Protein AF-A0A2S6IVU9-F1 (afdb_monomer)

Organism: NCBI:txid512762

Mean predicted aligned error: 12.3 Å

Sequence (204 aa):
MAVLQGSVDRAPGVVAALLSAAGGALLTARAVRTVVDASPAGPGAVAVVVLAALLAVAAAATALRTPRRAAALALGAAVLAVVSDALPTAPPRLLALLPLALAAALLAARVPALTRPARRPWALALGWLALAVHAALGVPYLLAGLVAPWYGVALLWGVWGALLVLAVRLLRDRPLWTLAVPPATVAGGALVLLAGEHLFGWMA

pLDDT: mean 72.1, std 13.02, range [46.47, 97.62]

Secondary structure (DSSP, 8-state):
-HHHHHHHTTHHHHHHHHHHHHHHHHHHHHHHHHHHT-S---HHHHHHHHHHHHHHHHHHHHTTT-HHHHHHHHHHHHHHHHHHHSSTTS---GGGHHHHHHHHHHHHHTS--TTS----HHHHHHHHHHHHHHHHTHHHHHHGGGTS-HHHHHHHHHHHHHHHHHHHHHHHH-TTGGGGHHHHHHHHHHHHHHHHHHHH----

Foldseek 3Di:
DVVVVVVVVCVLLLVLLVLLLVLLVVLVVVLVCCVVVDDPPDPVLSVLSVQLSVLSNVLSVCSRPPLVSSLVSLVSSLVSLVVSQPPPPDPNDCVSNLSSVVSNLSSVLVPDLPPDPDDPVVLLVQLVVLLNLLSVLVVVLSVVPVQDPPVLSVVLVVQSVVLNVVSSVCSSPPSNCSNVSNVVNVVVNVVSVVCCCPVPNGDD

Radius of gyration: 18.69 Å; Cα contacts (8 Å, |Δi|>4): 246; chains: 1; bounding box: 43×43×54 Å

Structure (mmCIF, N/CA/C/O backbone):
data_AF-A0A2S6IVU9-F1
#
_entry.id   AF-A0A2S6IVU9-F1
#
loop_
_atom_site.group_PDB
_atom_site.id
_atom_site.type_symbol
_atom_site.label_atom_id
_atom_site.label_alt_id
_atom_site.label_comp_id
_atom_site.label_asym_id
_atom_site.label_entity_id
_atom_site.label_seq_id
_atom_site.pdbx_PDB_ins_code
_atom_site.Cartn_x
_atom_site.Cartn_y
_atom_site.Cartn_z
_atom_site.occupancy
_atom_site.B_iso_or_equiv
_atom_site.auth_seq_id
_atom_site.auth_comp_id
_atom_site.auth_asym_id
_atom_site.auth_atom_id
_atom_site.pdbx_PDB_model_num
ATOM 1 N N . MET A 1 1 ? -12.105 9.887 35.650 1.00 56.84 1 MET A N 1
ATOM 2 C CA . MET A 1 1 ? -11.980 8.913 34.534 1.00 56.84 1 MET A CA 1
ATOM 3 C C . MET A 1 1 ? -12.097 9.535 33.139 1.00 56.84 1 MET A C 1
ATOM 5 O O . MET A 1 1 ? -11.319 9.137 32.285 1.00 56.84 1 MET A O 1
ATOM 9 N N . ALA A 1 2 ? -12.967 10.523 32.891 1.00 58.66 2 ALA A N 1
ATOM 10 C CA . ALA A 1 2 ? -13.144 11.121 31.553 1.00 58.66 2 ALA A CA 1
ATOM 11 C C . ALA A 1 2 ? -11.881 11.789 30.948 1.00 58.66 2 ALA A C 1
ATOM 13 O O . ALA A 1 2 ? -11.710 11.801 29.733 1.00 58.66 2 ALA A O 1
ATOM 14 N N . VAL A 1 3 ? -10.955 12.291 31.776 1.00 58.41 3 VAL A N 1
ATOM 15 C CA . VAL A 1 3 ? -9.726 12.972 31.308 1.00 58.41 3 VAL A CA 1
ATOM 16 C C . VAL A 1 3 ? -8.722 12.011 30.649 1.00 58.41 3 VAL A C 1
ATOM 18 O O . VAL A 1 3 ? -7.998 12.412 29.743 1.00 58.41 3 VAL A O 1
ATOM 21 N N . LEU A 1 4 ? -8.708 10.729 31.035 1.00 55.66 4 LEU A N 1
ATOM 22 C CA . LEU A 1 4 ? -7.770 9.740 30.480 1.00 55.66 4 LEU A CA 1
ATOM 23 C C . LEU A 1 4 ? -8.250 9.121 29.157 1.00 55.66 4 LEU A C 1
ATOM 25 O O . LEU A 1 4 ? -7.430 8.644 28.380 1.00 55.66 4 LEU A O 1
ATOM 29 N N . GLN A 1 5 ? -9.550 9.165 28.853 1.00 56.41 5 GLN A N 1
ATOM 30 C CA . GLN A 1 5 ? -10.071 8.663 27.573 1.00 56.41 5 GLN A CA 1
ATOM 31 C C . GLN A 1 5 ? -9.698 9.583 26.398 1.00 56.41 5 GLN A C 1
ATOM 33 O O . GLN A 1 5 ? -9.424 9.107 25.300 1.00 56.41 5 GLN A O 1
ATOM 38 N N . GLY A 1 6 ? -9.581 10.893 26.638 1.00 54.88 6 GLY A N 1
ATOM 39 C CA . GLY A 1 6 ? -9.274 11.868 25.589 1.00 54.88 6 GLY A CA 1
ATOM 40 C C . GLY A 1 6 ? -7.842 11.824 25.036 1.00 54.88 6 GLY A C 1
ATOM 41 O O . GLY A 1 6 ? -7.604 12.378 23.960 1.00 54.88 6 GLY A O 1
ATOM 42 N N . SER A 1 7 ? -6.882 11.205 25.735 1.00 58.59 7 SER A N 1
ATOM 43 C CA . SER A 1 7 ? -5.489 11.092 25.267 1.00 58.59 7 SER A CA 1
ATOM 44 C C . SER A 1 7 ? -5.278 9.889 24.341 1.00 58.59 7 SER A C 1
ATOM 46 O O . SER A 1 7 ? -4.563 10.001 23.343 1.00 58.59 7 SER A O 1
ATOM 48 N N . VAL A 1 8 ? -5.955 8.769 24.611 1.00 60.00 8 VAL A N 1
ATOM 49 C CA . VAL A 1 8 ? -5.833 7.518 23.842 1.00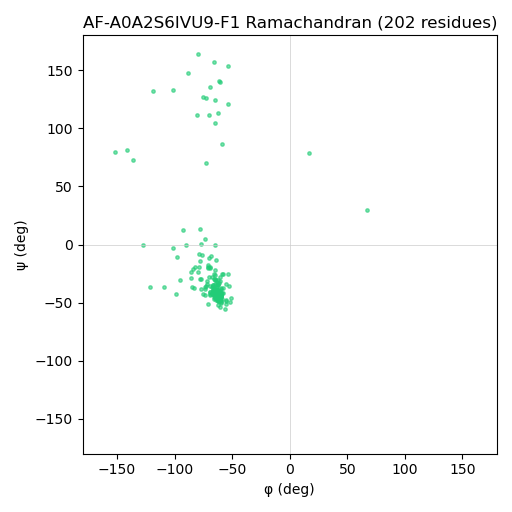 60.00 8 VAL A CA 1
ATOM 50 C C . VAL A 1 8 ? -6.386 7.675 22.419 1.00 60.00 8 VAL A C 1
ATOM 52 O O . VAL A 1 8 ? -5.771 7.207 21.460 1.00 60.00 8 VAL A O 1
ATOM 55 N N . ASP A 1 9 ? -7.465 8.441 22.241 1.00 63.84 9 ASP A N 1
ATOM 56 C CA . ASP A 1 9 ? -8.083 8.668 20.923 1.00 63.84 9 ASP A CA 1
ATOM 57 C C . ASP A 1 9 ? -7.237 9.552 19.981 1.00 63.84 9 ASP A C 1
ATOM 59 O O . ASP A 1 9 ? -7.387 9.527 18.748 1.00 63.84 9 ASP A O 1
ATOM 63 N N . ARG A 1 10 ? -6.291 10.326 20.529 1.00 68.69 10 ARG A N 1
ATOM 64 C CA . ARG A 1 10 ? -5.436 11.230 19.741 1.00 68.69 10 ARG A CA 1
ATOM 65 C C . ARG A 1 10 ? -4.203 10.543 19.166 1.00 68.69 10 ARG A C 1
ATOM 67 O O . ARG A 1 10 ? -3.762 10.940 18.085 1.00 68.69 10 ARG A O 1
ATOM 74 N N . ALA A 1 11 ? -3.690 9.501 19.822 1.00 69.38 11 ALA A N 1
ATOM 75 C CA . ALA A 1 11 ? -2.434 8.845 19.452 1.00 69.38 11 ALA A CA 1
ATOM 76 C C . ALA A 1 11 ? -2.350 8.439 17.961 1.00 69.38 11 ALA A C 1
ATOM 78 O O . ALA A 1 11 ? -1.373 8.811 17.311 1.00 69.38 11 ALA A O 1
ATOM 79 N N . PRO A 1 12 ? -3.369 7.813 17.334 1.00 61.69 12 PRO A N 1
ATOM 80 C CA . PRO A 1 12 ? -3.250 7.426 15.925 1.00 61.69 12 PRO A CA 1
ATOM 81 C C . PRO A 1 12 ? -3.228 8.617 14.945 1.00 61.69 12 PRO A C 1
ATOM 83 O O . PRO A 1 12 ? -2.784 8.477 13.812 1.00 61.69 12 PRO A O 1
ATOM 86 N N . GLY A 1 13 ? -3.717 9.791 15.353 1.00 63.16 13 GLY A N 1
ATOM 87 C CA . GLY A 1 13 ? -3.785 10.996 14.524 1.00 63.16 13 GLY A CA 1
ATOM 88 C C . GLY A 1 13 ? -2.462 11.728 14.549 1.00 63.16 13 GLY A C 1
ATOM 89 O O . GLY A 1 13 ? -2.003 12.202 13.517 1.00 63.16 13 GLY A O 1
ATOM 90 N N . VAL A 1 14 ? -1.823 11.725 15.718 1.00 69.75 14 VAL A N 1
ATOM 91 C CA . VAL A 1 14 ? -0.444 12.174 15.890 1.00 69.75 14 VAL A CA 1
ATOM 92 C C . VAL A 1 14 ? 0.499 11.278 15.087 1.00 69.75 14 VAL A C 1
ATOM 94 O O . VAL A 1 14 ? 1.291 11.796 14.313 1.00 69.75 14 VAL A O 1
ATOM 97 N N . VAL A 1 15 ? 0.362 9.949 15.172 1.00 65.44 15 VAL A N 1
ATOM 98 C CA . VAL A 1 15 ? 1.185 9.010 14.383 1.00 65.44 15 VAL A CA 1
ATOM 99 C C . VAL A 1 15 ? 0.994 9.226 12.877 1.00 65.44 15 VAL A C 1
ATOM 101 O O . VAL A 1 15 ? 1.975 9.333 12.148 1.00 65.44 15 VAL A O 1
ATOM 104 N N . ALA A 1 16 ? -0.246 9.368 12.398 1.00 61.25 16 ALA A N 1
ATOM 105 C CA . ALA A 1 16 ? -0.508 9.658 10.988 1.00 61.25 16 ALA A CA 1
ATOM 106 C C . ALA A 1 16 ? 0.053 11.019 10.533 1.00 61.25 16 ALA A C 1
ATOM 108 O O . ALA A 1 16 ? 0.575 11.127 9.421 1.00 61.25 16 ALA A O 1
ATOM 109 N N . ALA A 1 17 ? -0.027 12.048 11.382 1.00 65.12 17 ALA A N 1
ATOM 110 C CA . ALA A 1 17 ? 0.560 13.356 11.108 1.00 65.12 17 ALA A CA 1
ATOM 111 C C . ALA A 1 17 ? 2.092 13.280 11.033 1.00 65.12 17 ALA A C 1
ATOM 113 O O . ALA A 1 17 ? 2.678 13.814 10.096 1.00 65.12 17 ALA A O 1
ATOM 114 N N . LEU A 1 18 ? 2.727 12.562 11.966 1.00 66.62 18 LEU A N 1
ATOM 115 C CA . LEU A 1 18 ? 4.175 12.346 11.993 1.00 66.62 18 LEU A CA 1
ATOM 116 C C . LEU A 1 18 ? 4.660 11.570 10.765 1.00 66.62 18 LEU A C 1
ATOM 118 O O . LEU A 1 18 ? 5.646 11.961 10.152 1.00 66.62 18 LEU A O 1
ATOM 122 N N . LEU A 1 19 ? 3.947 10.519 10.356 1.00 63.69 19 LEU A N 1
ATOM 123 C CA . LEU A 1 19 ? 4.279 9.750 9.152 1.00 63.69 19 LEU A CA 1
ATOM 124 C C . LEU A 1 19 ? 4.094 10.565 7.868 1.00 63.69 19 LEU A C 1
ATOM 126 O O . LEU A 1 19 ? 4.928 10.483 6.970 1.00 63.69 19 LEU A O 1
ATOM 130 N N . SER A 1 20 ? 3.046 11.392 7.799 1.00 66.19 20 SER A N 1
ATOM 131 C CA . SER A 1 20 ? 2.841 12.319 6.676 1.00 66.19 20 SER A CA 1
ATOM 132 C C . SER A 1 20 ? 3.952 13.370 6.617 1.00 66.19 20 SER A C 1
ATOM 134 O O . SER A 1 20 ? 4.475 13.653 5.542 1.00 66.19 20 SER A O 1
ATOM 136 N N . ALA A 1 21 ? 4.355 13.911 7.772 1.00 65.25 21 ALA A N 1
ATOM 137 C CA . ALA A 1 21 ? 5.444 14.876 7.875 1.00 65.25 21 ALA A CA 1
ATOM 138 C C . ALA A 1 21 ? 6.791 14.252 7.484 1.00 65.25 21 ALA A C 1
ATOM 140 O O . ALA A 1 21 ? 7.538 14.855 6.718 1.00 65.25 21 ALA A O 1
ATOM 141 N N . ALA A 1 22 ? 7.075 13.030 7.940 1.00 64.50 22 ALA A N 1
ATOM 142 C CA . ALA A 1 22 ? 8.275 12.288 7.567 1.00 64.50 22 ALA A CA 1
ATOM 143 C C . ALA A 1 22 ? 8.307 11.974 6.061 1.00 64.50 22 ALA A C 1
ATOM 145 O O . ALA A 1 22 ? 9.321 12.205 5.405 1.00 64.50 22 ALA A O 1
ATOM 146 N N . GLY A 1 23 ? 7.184 11.519 5.490 1.00 61.59 23 GLY A N 1
ATOM 147 C CA . GLY A 1 23 ? 7.047 11.305 4.048 1.00 61.59 23 GLY A CA 1
ATOM 148 C C . GLY A 1 23 ? 7.254 12.591 3.244 1.00 61.59 23 GLY A C 1
ATOM 149 O O . GLY A 1 23 ? 7.987 12.590 2.258 1.00 61.59 23 GLY A O 1
ATOM 150 N N . GLY A 1 24 ? 6.688 13.711 3.705 1.00 63.34 24 GLY A N 1
ATOM 151 C CA . GLY A 1 24 ? 6.897 15.022 3.092 1.00 63.34 24 GLY A CA 1
ATOM 152 C C . GLY A 1 24 ? 8.341 15.501 3.177 1.00 63.34 24 GLY A C 1
ATOM 153 O O . GLY A 1 24 ? 8.885 15.952 2.176 1.00 63.34 24 GLY A O 1
ATOM 154 N N . ALA A 1 25 ? 8.999 15.337 4.326 1.00 64.88 25 ALA A N 1
ATOM 155 C CA . ALA A 1 25 ? 10.403 15.699 4.501 1.00 64.88 25 ALA A CA 1
ATOM 156 C C . ALA A 1 25 ? 11.323 14.908 3.556 1.00 64.88 25 ALA A C 1
ATOM 158 O O . ALA A 1 25 ? 12.209 15.491 2.933 1.00 64.88 25 ALA A O 1
ATOM 159 N N . LEU A 1 26 ? 11.079 13.603 3.391 1.00 66.19 26 LEU A N 1
ATOM 160 C CA . LEU A 1 26 ? 11.822 12.760 2.451 1.00 66.19 26 LEU A CA 1
ATOM 161 C C . LEU A 1 26 ? 11.600 13.183 0.992 1.00 66.19 26 LEU A C 1
ATOM 163 O O . LEU A 1 26 ? 12.558 13.224 0.219 1.00 66.19 26 LEU A O 1
ATOM 167 N N . LEU A 1 27 ? 10.369 13.546 0.615 1.00 64.38 27 LEU A N 1
ATOM 168 C CA . LEU A 1 27 ? 10.074 14.076 -0.721 1.00 64.38 27 LEU A CA 1
ATOM 169 C C . LEU A 1 27 ? 10.724 15.439 -0.971 1.00 64.38 27 LEU A C 1
ATOM 171 O O . LEU A 1 27 ? 11.251 15.667 -2.056 1.00 64.38 27 LEU A O 1
ATOM 175 N N . THR A 1 28 ? 10.751 16.324 0.024 1.00 67.31 28 THR A N 1
ATOM 176 C CA . THR A 1 28 ? 11.436 17.620 -0.079 1.00 67.31 28 THR A CA 1
ATOM 177 C C . THR A 1 28 ? 12.945 17.437 -0.216 1.00 67.31 28 THR A C 1
ATOM 179 O O . THR A 1 28 ? 13.557 18.032 -1.099 1.00 67.31 28 THR A O 1
ATOM 182 N N . ALA A 1 29 ? 13.553 16.567 0.598 1.00 67.75 29 ALA A N 1
ATOM 183 C CA . ALA A 1 29 ? 14.973 16.239 0.484 1.00 67.75 29 ALA A CA 1
ATOM 184 C C . ALA A 1 29 ? 15.307 15.639 -0.893 1.00 67.75 29 ALA A C 1
ATOM 186 O O . ALA A 1 29 ? 16.327 15.983 -1.491 1.00 67.75 29 ALA A O 1
ATOM 187 N N . ARG A 1 30 ? 14.415 14.797 -1.437 1.00 66.50 30 ARG A N 1
ATOM 188 C CA . ARG A 1 30 ? 14.509 14.298 -2.814 1.00 66.50 30 ARG A CA 1
ATOM 189 C C . ARG A 1 30 ? 14.442 15.435 -3.831 1.00 66.50 30 ARG A C 1
ATOM 191 O O . ARG A 1 30 ? 15.299 15.460 -4.703 1.00 66.50 30 ARG A O 1
ATOM 198 N N . ALA A 1 31 ? 13.479 16.352 -3.715 1.00 63.31 31 ALA A N 1
ATOM 199 C CA . ALA A 1 31 ? 13.331 17.494 -4.621 1.00 63.31 31 ALA A CA 1
ATOM 200 C C . ALA A 1 31 ? 14.619 18.324 -4.683 1.00 63.31 31 ALA A C 1
ATOM 202 O O . ALA A 1 31 ? 15.134 18.601 -5.764 1.00 63.31 31 ALA A O 1
ATOM 203 N N . VAL A 1 32 ? 15.179 18.648 -3.513 1.00 68.25 32 VAL A N 1
ATOM 204 C CA . VAL A 1 32 ? 16.443 19.385 -3.395 1.00 68.25 32 VAL A CA 1
ATOM 205 C C . VAL A 1 32 ? 17.569 18.611 -4.064 1.00 68.25 32 VAL A C 1
ATOM 207 O O . VAL A 1 32 ? 18.277 19.165 -4.895 1.00 68.25 32 VAL A O 1
ATOM 210 N N . ARG A 1 33 ? 17.701 17.313 -3.776 1.00 70.56 33 ARG A N 1
ATOM 211 C CA . ARG A 1 33 ? 18.745 16.487 -4.381 1.00 70.56 33 ARG A CA 1
ATOM 212 C C . ARG A 1 33 ? 18.600 16.368 -5.899 1.00 70.56 33 ARG A C 1
ATOM 214 O O . ARG A 1 33 ? 19.601 16.462 -6.587 1.00 70.56 33 ARG A O 1
ATOM 221 N N . THR A 1 34 ? 17.388 16.230 -6.440 1.00 65.31 34 THR A N 1
ATOM 22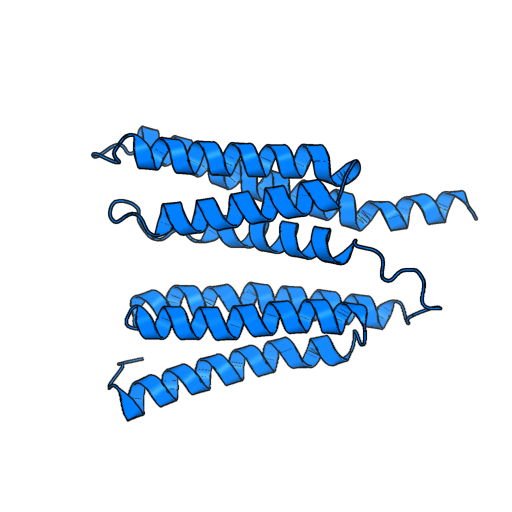2 C CA . THR A 1 34 ? 17.165 16.220 -7.898 1.00 65.31 34 THR A CA 1
ATOM 223 C C . THR A 1 34 ? 17.502 17.553 -8.567 1.00 65.31 34 THR A C 1
ATOM 225 O O . THR A 1 34 ? 17.904 17.556 -9.723 1.00 65.31 34 THR A O 1
ATOM 228 N N . VAL A 1 35 ? 17.351 18.673 -7.852 1.00 66.88 35 VAL A N 1
ATOM 229 C CA . VAL A 1 35 ? 17.736 20.008 -8.338 1.00 66.88 35 VAL A CA 1
ATOM 230 C C . VAL A 1 35 ? 19.252 20.214 -8.253 1.00 66.88 35 VAL A C 1
ATOM 232 O O . VAL A 1 35 ? 19.832 20.821 -9.145 1.00 66.88 35 VAL A O 1
ATOM 235 N N . VAL A 1 36 ? 19.896 19.706 -7.199 1.00 71.94 36 VAL A N 1
ATOM 236 C CA . VAL A 1 36 ? 21.348 19.824 -6.979 1.00 71.94 36 VAL A CA 1
ATOM 237 C C . VAL A 1 36 ? 22.140 18.881 -7.889 1.00 71.94 36 VAL A C 1
ATOM 239 O O . VAL A 1 36 ? 23.126 19.301 -8.483 1.00 71.94 36 VAL A O 1
ATOM 242 N N . ASP A 1 37 ? 21.687 17.635 -8.047 1.00 70.69 37 ASP A N 1
ATOM 243 C CA . ASP A 1 37 ? 22.325 16.602 -8.879 1.00 70.69 37 ASP A CA 1
ATOM 244 C C . ASP A 1 37 ? 22.037 16.807 -10.388 1.00 70.69 37 ASP A C 1
ATOM 246 O O . ASP A 1 37 ? 22.249 15.891 -11.182 1.00 70.69 37 ASP A O 1
ATOM 250 N N . ALA A 1 38 ? 21.516 17.972 -10.797 1.00 52.06 38 ALA A N 1
ATOM 251 C CA . ALA A 1 38 ? 20.986 18.244 -12.132 1.00 52.06 38 ALA A CA 1
ATOM 252 C C . ALA A 1 38 ? 22.007 18.035 -13.277 1.00 52.06 38 ALA A C 1
ATOM 254 O O . ALA A 1 38 ? 22.630 18.966 -13.777 1.00 52.06 38 ALA A O 1
ATOM 255 N N . SER A 1 39 ? 22.098 16.794 -13.759 1.00 49.00 39 SER A N 1
ATOM 256 C CA . SER A 1 39 ? 21.974 16.459 -15.186 1.00 49.00 39 SER A CA 1
ATOM 257 C C . SER A 1 39 ? 20.475 16.439 -15.560 1.00 49.00 39 SER A C 1
ATOM 259 O O . SER A 1 39 ? 19.653 16.448 -14.644 1.00 49.00 39 SER A O 1
ATOM 261 N N . PRO A 1 40 ? 20.067 16.470 -16.846 1.00 55.47 40 PRO A N 1
ATOM 262 C CA . PRO A 1 40 ? 18.853 17.135 -17.334 1.00 55.47 40 PRO A CA 1
ATOM 263 C C . PRO A 1 40 ? 17.555 16.407 -16.949 1.00 55.47 40 PRO A C 1
ATOM 265 O O . PRO A 1 40 ? 16.841 15.861 -17.788 1.00 55.47 40 PRO A O 1
ATOM 268 N N . ALA A 1 41 ? 17.199 16.418 -15.669 1.00 57.66 41 ALA A N 1
ATOM 269 C CA . ALA A 1 41 ? 15.839 16.180 -15.237 1.00 57.66 41 ALA A CA 1
ATOM 270 C C . ALA A 1 41 ? 15.013 17.348 -15.785 1.00 57.66 41 ALA A C 1
ATOM 272 O O . ALA A 1 41 ? 15.129 18.482 -15.321 1.00 57.66 41 ALA A O 1
ATOM 273 N N . GLY A 1 42 ? 14.237 17.092 -16.840 1.00 65.88 42 GLY A N 1
ATOM 274 C CA . GLY A 1 42 ? 13.403 18.115 -17.460 1.00 65.88 42 GLY A CA 1
ATOM 275 C C . GLY A 1 42 ? 12.494 18.798 -16.425 1.00 65.88 42 GLY A C 1
ATOM 276 O O . GLY A 1 42 ? 12.130 18.178 -15.420 1.00 65.88 42 GLY A O 1
ATOM 277 N N . PRO A 1 43 ? 12.076 20.054 -16.662 1.00 73.94 43 PRO A N 1
ATOM 278 C CA . PRO A 1 43 ? 11.314 20.860 -15.700 1.00 73.94 43 PRO A CA 1
ATOM 279 C C . PRO A 1 43 ? 10.045 20.165 -15.168 1.00 73.94 43 PRO A C 1
ATOM 281 O O . PRO A 1 43 ? 9.620 20.423 -14.041 1.00 73.94 43 PRO A O 1
ATOM 284 N N . GLY A 1 44 ? 9.475 19.223 -15.930 1.00 69.31 44 GLY A N 1
ATOM 285 C CA . GLY A 1 44 ? 8.352 18.392 -15.493 1.00 69.31 44 GLY A CA 1
ATOM 286 C C . GLY A 1 44 ? 8.661 17.478 -14.300 1.00 69.31 44 GLY A C 1
ATOM 287 O O . GLY A 1 44 ? 7.829 17.356 -13.405 1.00 69.31 44 GLY A O 1
ATOM 288 N N . ALA A 1 45 ? 9.854 16.879 -14.227 1.00 64.12 45 ALA A N 1
ATOM 289 C CA . ALA A 1 45 ? 10.225 15.985 -13.125 1.00 64.12 45 ALA A CA 1
ATOM 290 C C . ALA A 1 45 ? 10.323 16.747 -11.794 1.00 64.12 45 ALA A C 1
ATOM 292 O O . ALA A 1 45 ? 9.803 16.295 -10.774 1.00 64.12 45 ALA A O 1
ATOM 293 N N . VAL A 1 46 ? 10.918 17.944 -11.820 1.00 68.50 46 VAL A N 1
ATOM 294 C CA . VAL A 1 46 ? 11.026 18.820 -10.644 1.00 68.50 46 VAL A CA 1
ATOM 295 C C . VAL A 1 46 ? 9.637 19.240 -10.155 1.00 68.50 46 VAL A C 1
ATOM 297 O O . VAL A 1 46 ? 9.353 19.137 -8.962 1.00 68.50 46 VAL A O 1
ATOM 300 N N . ALA A 1 47 ? 8.739 19.634 -11.066 1.00 73.69 47 ALA A N 1
ATOM 301 C CA . ALA A 1 47 ? 7.375 20.029 -10.717 1.00 73.69 47 ALA A CA 1
ATOM 302 C C . ALA A 1 47 ? 6.583 18.896 -10.036 1.00 73.69 47 ALA A C 1
ATOM 304 O O . ALA A 1 47 ? 5.907 19.133 -9.034 1.00 73.69 47 ALA A O 1
ATOM 305 N N . VAL A 1 48 ? 6.706 17.659 -10.531 1.00 67.25 48 VAL A N 1
ATOM 306 C CA . VAL A 1 48 ? 6.038 16.479 -9.956 1.00 67.25 48 VAL A CA 1
ATOM 307 C C . VAL A 1 48 ? 6.532 16.193 -8.532 1.00 67.25 48 VAL A C 1
ATOM 309 O O . VAL A 1 48 ? 5.714 15.962 -7.640 1.00 67.25 48 VAL A O 1
ATOM 312 N N . VAL A 1 49 ? 7.847 16.253 -8.284 1.00 65.94 49 VAL A N 1
ATOM 313 C CA . VAL A 1 49 ? 8.416 15.988 -6.947 1.00 65.94 49 VAL A CA 1
ATOM 314 C C . VAL A 1 49 ? 8.040 17.094 -5.953 1.00 65.94 49 VAL A C 1
ATOM 316 O O . VAL A 1 49 ? 7.661 16.797 -4.818 1.00 65.94 49 VAL A O 1
ATOM 319 N N . VAL A 1 50 ? 8.073 18.362 -6.377 1.00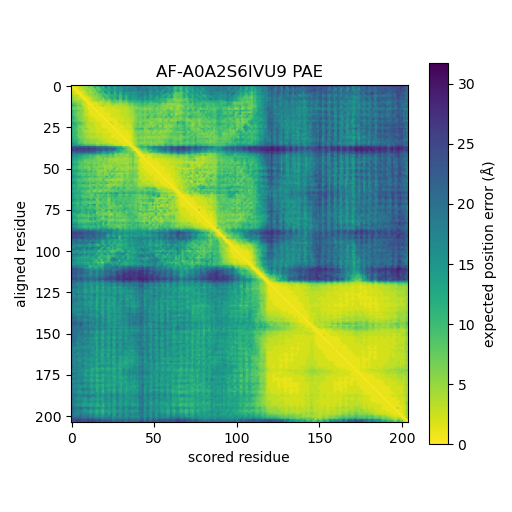 71.62 50 VAL A N 1
ATOM 320 C CA . VAL A 1 50 ? 7.635 19.497 -5.546 1.00 71.62 50 VAL A CA 1
ATOM 321 C C . VAL A 1 50 ? 6.151 19.373 -5.195 1.00 71.62 50 VAL A C 1
ATOM 323 O O . VAL A 1 50 ? 5.780 19.535 -4.033 1.00 71.62 50 VAL A O 1
ATOM 326 N N . LEU A 1 51 ? 5.299 19.019 -6.161 1.00 72.19 51 LEU A N 1
ATOM 327 C CA . LEU A 1 51 ? 3.871 18.823 -5.919 1.00 72.19 51 LEU A CA 1
ATOM 328 C C . LEU A 1 51 ? 3.609 17.670 -4.936 1.00 72.19 51 LEU A C 1
ATOM 330 O O . LEU A 1 51 ? 2.786 17.813 -4.029 1.00 72.19 51 LEU A O 1
ATOM 334 N N . ALA A 1 52 ? 4.337 16.557 -5.067 1.00 66.31 52 ALA A N 1
ATOM 335 C CA . ALA A 1 52 ? 4.258 15.436 -4.133 1.00 66.31 52 ALA A CA 1
ATOM 336 C C . ALA A 1 52 ? 4.621 15.869 -2.699 1.00 66.31 52 ALA A C 1
ATOM 338 O O . ALA A 1 52 ? 3.911 15.535 -1.747 1.00 66.31 52 ALA A O 1
ATOM 339 N N . ALA A 1 53 ? 5.694 16.654 -2.544 1.00 66.25 53 ALA A N 1
ATOM 340 C CA . ALA A 1 53 ? 6.129 17.178 -1.252 1.00 66.25 53 ALA A CA 1
ATOM 341 C C . ALA A 1 53 ? 5.077 18.111 -0.627 1.00 66.25 53 ALA A C 1
ATOM 343 O O . ALA A 1 53 ? 4.729 17.959 0.546 1.00 66.25 53 ALA A O 1
ATOM 344 N N . LEU A 1 54 ? 4.505 19.028 -1.417 1.00 72.88 54 LEU A N 1
ATOM 345 C CA . LEU A 1 54 ? 3.452 19.941 -0.960 1.00 72.88 54 LEU A CA 1
ATOM 346 C C . LEU A 1 54 ? 2.198 19.189 -0.493 1.00 72.88 54 LEU A C 1
ATOM 348 O O . LEU A 1 54 ? 1.638 19.518 0.555 1.00 72.88 54 LEU A O 1
ATOM 352 N N . LEU A 1 55 ? 1.779 18.148 -1.219 1.00 66.75 55 LEU A N 1
ATOM 353 C CA . LEU A 1 55 ? 0.643 17.310 -0.826 1.00 66.75 55 LEU A CA 1
ATOM 354 C C . LEU A 1 55 ? 0.908 16.542 0.475 1.00 66.75 55 LEU A C 1
ATOM 356 O O . LEU A 1 55 ? 0.014 16.445 1.316 1.00 66.75 55 LEU A O 1
ATOM 360 N N . ALA A 1 56 ? 2.130 16.050 0.684 1.00 63.75 56 ALA A N 1
ATOM 361 C CA . ALA A 1 56 ? 2.517 15.378 1.922 1.00 63.75 56 ALA A CA 1
ATOM 362 C C . ALA A 1 56 ? 2.510 16.334 3.133 1.00 63.75 56 ALA A C 1
ATOM 364 O O . ALA A 1 56 ? 1.995 15.991 4.201 1.00 63.75 56 ALA A O 1
ATOM 365 N N . VAL A 1 57 ? 3.001 17.567 2.956 1.00 69.00 57 VAL A N 1
ATOM 366 C CA . VAL A 1 57 ? 2.943 18.624 3.982 1.00 69.00 57 VAL A CA 1
ATOM 367 C C . VAL A 1 57 ? 1.492 19.005 4.294 1.00 69.00 57 VAL A C 1
ATOM 369 O O . VAL A 1 57 ? 1.104 19.088 5.462 1.00 69.00 57 VAL A O 1
ATOM 372 N N . ALA A 1 58 ? 0.655 19.169 3.267 1.00 70.06 58 ALA A N 1
ATOM 373 C CA . ALA A 1 58 ? -0.768 19.452 3.436 1.00 70.06 58 ALA A CA 1
ATOM 374 C C . ALA A 1 58 ? -1.509 18.303 4.148 1.00 70.06 58 ALA A C 1
ATOM 376 O O . ALA A 1 58 ? -2.383 18.552 4.988 1.00 70.06 58 ALA A O 1
ATOM 377 N N . ALA A 1 59 ? -1.144 17.046 3.875 1.00 63.97 59 ALA A N 1
ATOM 378 C CA . ALA A 1 59 ? -1.672 15.883 4.584 1.00 63.97 59 ALA A CA 1
ATOM 379 C C . ALA A 1 59 ? -1.322 15.931 6.080 1.00 63.97 59 ALA A C 1
ATOM 381 O O . ALA A 1 59 ? -2.207 15.768 6.921 1.00 63.97 59 ALA A O 1
ATOM 382 N N . ALA A 1 60 ? -0.068 16.246 6.421 1.00 65.12 60 ALA A N 1
ATOM 383 C CA . ALA A 1 60 ? 0.372 16.387 7.808 1.00 65.12 60 ALA A CA 1
ATOM 384 C C . ALA A 1 60 ? -0.386 17.505 8.548 1.00 65.12 60 ALA A C 1
ATOM 386 O O . ALA A 1 60 ? -0.900 17.286 9.646 1.00 65.12 60 ALA A O 1
ATOM 387 N N . ALA A 1 61 ? -0.533 18.677 7.920 1.00 71.88 61 ALA A N 1
ATOM 388 C CA . ALA A 1 61 ? -1.222 19.829 8.505 1.00 71.88 61 ALA A CA 1
ATOM 389 C C . ALA A 1 61 ? -2.722 19.576 8.751 1.00 71.88 61 ALA A C 1
ATOM 391 O O . ALA A 1 61 ? -3.319 20.129 9.679 1.00 71.88 61 ALA A O 1
ATOM 392 N N . THR A 1 62 ? -3.348 18.730 7.929 1.00 73.12 62 THR A N 1
ATOM 393 C CA . THR A 1 62 ? -4.791 18.454 7.995 1.00 73.12 62 THR A CA 1
ATOM 394 C C . THR A 1 62 ? -5.147 17.173 8.753 1.00 73.12 62 THR A C 1
ATOM 396 O O . THR A 1 62 ? -6.319 16.993 9.099 1.00 73.12 62 THR A O 1
ATOM 399 N N . ALA A 1 63 ? -4.169 16.318 9.080 1.00 69.00 63 ALA A N 1
ATOM 400 C CA . ALA A 1 63 ? -4.359 15.014 9.730 1.00 69.00 63 ALA A CA 1
ATOM 401 C C . ALA A 1 63 ? -5.133 15.077 11.056 1.00 69.00 63 ALA A C 1
ATOM 403 O O . ALA A 1 63 ? -5.921 14.177 11.357 1.00 69.00 63 ALA A O 1
ATOM 404 N N . LEU A 1 64 ? -4.958 16.157 11.823 1.00 68.19 64 LEU A N 1
ATOM 405 C CA . LEU A 1 64 ? -5.622 16.347 13.115 1.00 68.19 64 LEU A CA 1
ATOM 406 C C . LEU A 1 64 ? -7.020 16.976 13.003 1.00 68.19 64 LEU A C 1
ATOM 408 O O . LEU A 1 64 ? -7.835 16.794 13.902 1.00 68.19 64 LEU A O 1
ATOM 412 N N . ARG A 1 65 ? -7.309 17.708 11.917 1.00 77.56 65 ARG A N 1
ATOM 413 C CA . ARG A 1 65 ? -8.570 18.457 11.741 1.00 77.56 65 ARG A CA 1
ATOM 414 C C . ARG A 1 65 ? -9.581 17.709 10.880 1.00 77.56 65 ARG A C 1
ATOM 416 O O . ARG A 1 65 ? -10.765 17.676 11.189 1.00 77.56 65 ARG A O 1
ATOM 423 N N . THR A 1 66 ? -9.119 17.109 9.787 1.00 75.62 66 THR A N 1
ATOM 424 C CA . THR A 1 66 ? -9.970 16.461 8.783 1.00 75.62 66 THR A CA 1
ATOM 425 C C . THR A 1 66 ? -9.295 15.184 8.274 1.00 75.62 66 THR A C 1
ATOM 427 O O . THR A 1 66 ? -8.698 15.197 7.194 1.00 75.62 66 THR A O 1
ATOM 430 N N . PRO A 1 67 ? -9.391 14.057 9.006 1.00 65.00 67 PRO A N 1
ATOM 431 C CA . PRO A 1 67 ? -8.631 12.841 8.703 1.00 65.00 67 PRO A CA 1
ATOM 432 C C . PRO A 1 67 ? -8.935 12.273 7.309 1.00 65.00 67 PRO A C 1
ATOM 434 O O . PRO A 1 67 ? -8.042 11.748 6.655 1.00 65.00 67 PRO A O 1
ATOM 437 N N . ARG A 1 68 ? -10.166 12.448 6.801 1.00 67.44 68 ARG A N 1
ATOM 438 C CA . ARG A 1 68 ? -10.539 12.059 5.427 1.00 67.44 68 ARG A CA 1
ATOM 439 C C . ARG A 1 68 ? -9.774 12.839 4.354 1.00 67.44 68 ARG A C 1
ATOM 441 O O . ARG A 1 68 ? -9.307 12.242 3.393 1.00 67.44 68 ARG A O 1
ATOM 448 N N . ARG A 1 69 ? -9.646 14.163 4.514 1.00 69.69 69 ARG A N 1
ATOM 449 C CA . ARG A 1 69 ? -8.901 15.008 3.564 1.00 69.69 69 ARG A CA 1
ATOM 450 C C . ARG A 1 69 ? -7.408 14.711 3.643 1.00 69.69 69 ARG A C 1
ATOM 452 O O . ARG A 1 69 ? -6.777 14.558 2.609 1.00 69.69 69 ARG A O 1
ATOM 459 N N . ALA A 1 70 ? -6.881 14.528 4.851 1.00 65.12 70 ALA A N 1
ATOM 460 C CA . ALA A 1 70 ? -5.492 14.133 5.047 1.00 65.12 70 ALA A CA 1
ATOM 461 C C . ALA A 1 70 ? -5.173 12.778 4.392 1.00 65.12 70 ALA A C 1
ATOM 463 O O . ALA A 1 70 ? -4.127 12.643 3.768 1.00 65.12 70 ALA A O 1
ATOM 464 N N . ALA A 1 71 ? -6.087 11.799 4.471 1.00 63.06 71 ALA A N 1
ATOM 465 C CA . ALA A 1 71 ? -5.928 10.507 3.801 1.00 63.06 71 ALA A CA 1
ATOM 466 C C . ALA A 1 71 ? -5.810 10.670 2.281 1.00 63.06 71 ALA A C 1
ATOM 468 O O . ALA A 1 71 ? -4.911 10.102 1.669 1.00 63.06 71 ALA A O 1
ATOM 469 N N . ALA A 1 72 ? -6.706 11.462 1.682 1.00 66.50 72 ALA A N 1
ATOM 470 C CA . ALA A 1 72 ? -6.704 11.721 0.245 1.00 66.50 72 ALA A CA 1
ATOM 471 C C . ALA A 1 72 ? -5.430 12.456 -0.203 1.00 66.50 72 ALA A C 1
ATOM 473 O O . ALA A 1 72 ? -4.859 12.113 -1.233 1.00 66.50 72 ALA A O 1
ATOM 474 N N . LEU A 1 73 ? -4.953 13.419 0.593 1.00 68.44 73 LEU A N 1
ATOM 475 C CA . LEU A 1 73 ? -3.718 14.158 0.323 1.00 68.44 73 LEU A CA 1
ATOM 476 C C . LEU A 1 73 ? -2.474 13.263 0.433 1.00 68.44 73 LEU A C 1
ATOM 478 O O . LEU A 1 73 ? -1.617 13.310 -0.445 1.00 68.44 73 LEU A O 1
ATOM 482 N N . ALA A 1 74 ? -2.399 12.402 1.454 1.00 65.44 74 ALA A N 1
ATOM 483 C CA . ALA A 1 74 ? -1.312 11.433 1.604 1.00 65.44 74 ALA A CA 1
ATOM 484 C C . ALA A 1 74 ? -1.307 10.404 0.462 1.00 65.44 74 ALA A C 1
ATOM 486 O O . ALA A 1 74 ? -0.251 10.079 -0.075 1.00 65.44 74 ALA A O 1
ATOM 487 N N . LEU A 1 75 ? -2.488 9.934 0.043 1.00 64.88 75 LEU A N 1
ATOM 488 C CA . LEU A 1 75 ? -2.628 9.036 -1.102 1.00 64.88 75 LEU A CA 1
ATOM 489 C C . LEU A 1 75 ? -2.189 9.724 -2.404 1.00 64.88 75 LEU A C 1
ATOM 491 O O . LEU A 1 75 ? -1.437 9.142 -3.178 1.00 64.88 75 LEU A O 1
ATOM 495 N N . GLY A 1 76 ? -2.611 10.972 -2.624 1.00 65.06 76 GLY A N 1
ATOM 496 C CA . GLY A 1 76 ? -2.200 11.767 -3.782 1.00 65.06 76 GLY A CA 1
ATOM 497 C C . GLY A 1 76 ? -0.686 11.983 -3.834 1.00 65.06 76 GLY A C 1
ATOM 498 O O . GLY A 1 76 ? -0.077 11.784 -4.881 1.00 65.06 76 GLY A O 1
ATOM 499 N N . ALA A 1 77 ? -0.066 12.305 -2.695 1.00 65.69 77 ALA A N 1
ATOM 500 C CA . ALA A 1 77 ? 1.387 12.414 -2.574 1.00 65.69 77 ALA A CA 1
ATOM 501 C C . ALA A 1 77 ? 2.101 11.081 -2.856 1.00 65.69 77 ALA A C 1
ATOM 503 O O . ALA A 1 77 ? 3.123 11.076 -3.538 1.00 65.69 77 ALA A O 1
ATOM 504 N N . ALA A 1 78 ? 1.553 9.951 -2.389 1.00 64.06 78 ALA A N 1
ATOM 505 C CA . ALA A 1 78 ? 2.089 8.625 -2.694 1.00 64.06 78 ALA A CA 1
ATOM 506 C C . ALA A 1 78 ? 2.042 8.335 -4.202 1.00 64.06 78 ALA A C 1
ATOM 508 O O . ALA A 1 78 ? 3.049 7.953 -4.786 1.00 64.06 78 ALA A O 1
ATOM 509 N N . VAL A 1 79 ? 0.897 8.565 -4.854 1.00 67.31 79 VAL A N 1
ATOM 510 C CA . VAL A 1 79 ? 0.733 8.339 -6.300 1.00 67.31 79 VAL A CA 1
ATOM 511 C C . VAL A 1 79 ? 1.703 9.203 -7.104 1.00 67.31 79 VAL A C 1
ATOM 513 O O . VAL A 1 79 ? 2.392 8.690 -7.981 1.00 67.31 79 VAL A O 1
ATOM 516 N N . LEU A 1 80 ? 1.816 10.493 -6.778 1.00 64.56 80 LEU A N 1
ATOM 517 C CA . LEU A 1 80 ? 2.770 11.391 -7.434 1.00 64.56 80 LEU A CA 1
ATOM 518 C C . LEU A 1 80 ? 4.225 10.953 -7.220 1.00 64.56 80 LEU A C 1
ATOM 520 O O . LEU A 1 80 ? 5.029 11.068 -8.142 1.00 64.56 80 LEU A O 1
ATOM 524 N N . ALA A 1 81 ? 4.557 10.391 -6.054 1.00 66.75 81 ALA A N 1
ATOM 525 C CA . ALA A 1 81 ? 5.875 9.815 -5.810 1.00 66.75 81 ALA A CA 1
ATOM 526 C C . ALA A 1 81 ? 6.145 8.591 -6.710 1.00 66.75 81 ALA A C 1
ATOM 528 O O . ALA A 1 81 ? 7.226 8.519 -7.294 1.00 66.75 81 ALA A O 1
ATOM 529 N N . VAL A 1 82 ? 5.166 7.692 -6.909 1.00 63.47 82 VAL A N 1
ATOM 530 C CA . VAL A 1 82 ? 5.281 6.569 -7.870 1.00 63.47 82 VAL A CA 1
ATOM 531 C C . VAL A 1 82 ? 5.510 7.096 -9.284 1.00 63.47 82 VAL A C 1
ATOM 533 O O . VAL A 1 82 ? 6.433 6.662 -9.965 1.00 63.47 82 VAL A O 1
ATO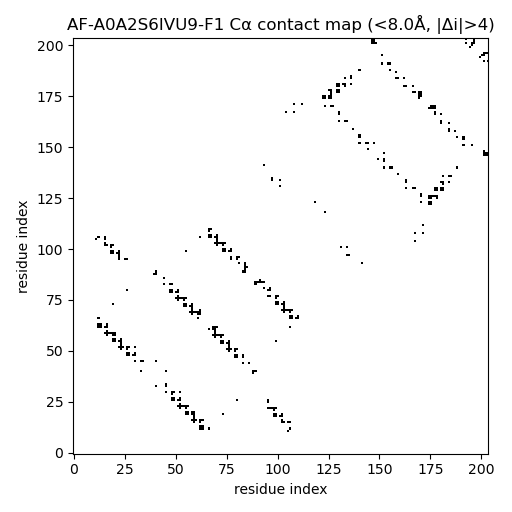M 536 N N . VAL A 1 83 ? 4.691 8.056 -9.725 1.00 66.06 83 VAL A N 1
ATOM 537 C CA . VAL A 1 83 ? 4.802 8.647 -11.069 1.00 66.06 83 VAL A CA 1
ATOM 538 C C . VAL A 1 83 ? 6.174 9.294 -11.263 1.00 66.06 83 VAL A C 1
ATOM 540 O O . VAL A 1 83 ? 6.764 9.167 -12.332 1.00 66.06 83 VAL A O 1
ATOM 543 N N . SER A 1 84 ? 6.720 9.931 -10.222 1.00 63.22 84 SER A N 1
ATOM 544 C CA . SER A 1 84 ? 8.059 10.523 -10.271 1.00 63.22 84 SER A CA 1
ATOM 545 C C . SER A 1 84 ? 9.189 9.494 -10.381 1.00 63.22 84 SER A C 1
ATOM 547 O O . SER A 1 84 ? 10.233 9.815 -10.943 1.00 63.22 84 SER A O 1
ATOM 549 N N . ASP A 1 85 ? 8.992 8.274 -9.869 1.00 64.94 85 ASP A N 1
ATOM 550 C CA . ASP A 1 85 ? 9.944 7.159 -9.993 1.00 64.94 85 ASP A CA 1
ATOM 551 C C . ASP A 1 85 ? 9.869 6.467 -11.360 1.00 64.94 85 ASP A C 1
ATOM 553 O O . ASP A 1 85 ? 10.849 5.871 -11.792 1.00 64.94 85 ASP A O 1
ATOM 557 N N . ALA A 1 86 ? 8.737 6.565 -12.062 1.00 62.22 86 ALA A N 1
ATOM 558 C CA . ALA A 1 86 ? 8.572 5.998 -13.401 1.00 62.22 86 ALA A CA 1
ATOM 559 C C . ALA A 1 86 ? 9.217 6.849 -14.514 1.00 62.22 86 ALA A C 1
ATOM 561 O O . ALA A 1 86 ? 9.264 6.424 -15.669 1.00 62.22 86 ALA A O 1
ATOM 562 N N . LEU A 1 87 ? 9.702 8.055 -14.196 1.00 64.31 87 LEU A N 1
ATOM 563 C CA . LEU A 1 87 ? 10.393 8.907 -15.159 1.00 64.31 87 LEU A CA 1
ATOM 564 C C . LEU A 1 87 ? 11.820 8.371 -15.400 1.00 64.31 87 LEU A C 1
ATOM 566 O O . LEU A 1 87 ? 12.579 8.224 -14.441 1.00 64.31 87 LEU A O 1
ATOM 570 N N . PRO A 1 88 ? 12.229 8.137 -16.663 1.00 56.06 88 PRO A N 1
ATOM 571 C CA . PRO A 1 88 ? 13.446 7.392 -17.027 1.00 56.06 88 PRO A CA 1
ATOM 572 C C . PRO A 1 88 ? 14.776 8.051 -16.613 1.00 56.06 88 PRO A C 1
ATOM 574 O O . PRO A 1 88 ? 15.844 7.500 -16.859 1.00 56.06 88 PRO A O 1
ATOM 577 N N . THR A 1 89 ? 14.735 9.225 -15.984 1.00 57.09 89 THR A N 1
ATOM 578 C CA . THR A 1 89 ? 15.908 10.013 -15.584 1.00 57.09 89 THR A CA 1
ATOM 579 C C . THR A 1 89 ? 16.256 9.900 -14.099 1.00 57.09 89 THR A C 1
ATOM 581 O O . THR A 1 89 ? 17.234 10.508 -13.671 1.00 57.09 89 THR A O 1
ATOM 584 N N . ALA A 1 90 ? 15.476 9.177 -13.288 1.00 46.47 90 ALA A N 1
ATOM 585 C CA . ALA A 1 90 ? 15.692 9.091 -11.845 1.00 46.47 90 ALA A CA 1
ATOM 586 C C . ALA A 1 90 ? 15.973 7.642 -11.400 1.00 46.47 90 ALA A C 1
ATOM 588 O O . ALA A 1 90 ? 15.226 6.740 -11.770 1.00 46.47 90 ALA A O 1
ATOM 589 N N . PRO A 1 91 ? 17.018 7.382 -10.588 1.00 49.28 91 PRO A N 1
ATOM 590 C CA . PRO A 1 91 ? 17.228 6.055 -10.016 1.00 49.28 91 PRO A CA 1
ATOM 591 C C . PRO A 1 91 ? 16.020 5.657 -9.144 1.00 49.28 91 PRO A C 1
ATOM 593 O O . PRO A 1 91 ? 15.526 6.510 -8.398 1.00 49.28 91 PRO A O 1
ATOM 596 N N . PRO A 1 92 ? 15.568 4.387 -9.180 1.00 50.34 92 PRO A N 1
ATOM 597 C CA . PRO A 1 92 ? 14.401 3.926 -8.430 1.00 50.34 92 PRO A CA 1
ATOM 598 C C . PRO A 1 92 ? 14.658 4.089 -6.930 1.00 50.34 92 PRO A C 1
ATOM 600 O O . PRO A 1 92 ? 15.553 3.458 -6.365 1.00 50.34 92 PRO A O 1
ATOM 603 N N . ARG A 1 93 ? 13.922 4.988 -6.266 1.00 59.31 93 ARG A N 1
ATOM 604 C CA . ARG A 1 93 ? 14.161 5.337 -4.854 1.00 59.31 93 ARG A CA 1
ATOM 605 C C . ARG A 1 93 ? 12.850 5.407 -4.088 1.00 59.31 93 ARG A C 1
ATOM 607 O O . ARG A 1 93 ? 12.390 6.446 -3.619 1.00 59.31 93 ARG A O 1
ATOM 614 N N . LEU A 1 94 ? 12.330 4.210 -3.877 1.00 54.22 94 LEU A N 1
ATOM 615 C CA . LEU A 1 94 ? 11.016 3.882 -3.335 1.00 54.22 94 LEU A CA 1
ATOM 616 C C . LEU A 1 94 ? 10.874 4.116 -1.817 1.00 54.22 94 LEU A C 1
ATOM 618 O O . LEU A 1 94 ? 9.841 3.820 -1.217 1.00 54.22 94 LEU A O 1
ATOM 622 N N . LEU A 1 95 ? 11.903 4.677 -1.176 1.00 50.91 95 LEU A N 1
ATOM 623 C CA . LEU A 1 95 ? 11.943 4.936 0.267 1.00 50.91 95 LEU A CA 1
ATOM 624 C C . LEU A 1 95 ? 10.898 5.971 0.720 1.00 50.91 95 LEU A C 1
ATOM 626 O O . LEU A 1 95 ? 10.446 5.919 1.860 1.00 50.91 95 LEU A O 1
ATOM 630 N N . ALA A 1 96 ? 10.474 6.884 -0.164 1.00 52.06 96 ALA A N 1
ATOM 631 C CA . ALA A 1 96 ? 9.454 7.891 0.148 1.00 52.06 96 ALA A CA 1
ATOM 632 C C . ALA A 1 96 ? 8.007 7.365 0.028 1.00 52.06 96 ALA A C 1
ATOM 634 O O . ALA A 1 96 ? 7.092 7.943 0.614 1.00 52.06 96 ALA A O 1
ATOM 635 N N . LEU A 1 97 ? 7.791 6.256 -0.690 1.00 59.62 97 LEU A N 1
ATOM 636 C CA . LEU A 1 97 ? 6.458 5.683 -0.916 1.00 59.62 97 LEU A CA 1
ATOM 637 C C . LEU A 1 97 ? 5.886 5.003 0.322 1.00 59.62 97 LEU A C 1
ATOM 639 O O . LEU A 1 97 ? 4.697 5.132 0.613 1.00 59.62 97 LEU A O 1
ATOM 643 N N . LEU A 1 98 ? 6.747 4.322 1.073 1.00 53.66 98 LEU A N 1
ATOM 644 C CA . LEU A 1 98 ? 6.386 3.606 2.292 1.00 53.66 98 LEU A CA 1
ATOM 645 C C . LEU A 1 98 ? 5.712 4.485 3.355 1.00 53.66 98 LEU A C 1
ATOM 647 O O . LEU A 1 98 ? 4.596 4.152 3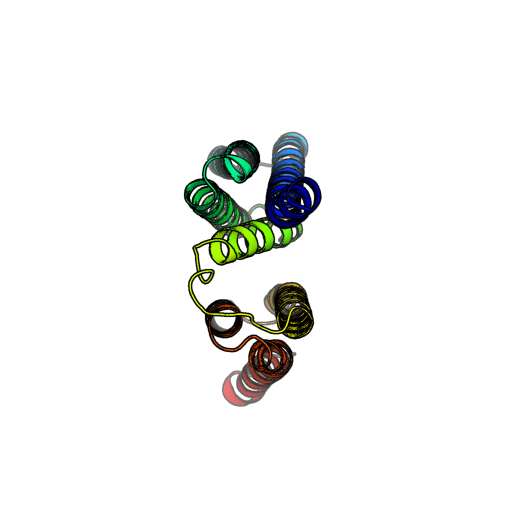.755 1.00 53.66 98 LEU A O 1
ATOM 651 N N . PRO A 1 99 ? 6.307 5.607 3.806 1.00 53.38 99 PRO A N 1
ATOM 652 C CA . PRO A 1 99 ? 5.694 6.438 4.843 1.00 53.38 99 PRO A CA 1
ATOM 653 C C . PRO A 1 99 ? 4.374 7.074 4.387 1.00 53.38 99 PRO A C 1
ATOM 655 O O . PRO A 1 99 ? 3.446 7.192 5.187 1.00 53.38 99 PRO A O 1
ATOM 658 N N . LEU A 1 100 ? 4.250 7.425 3.103 1.00 56.94 100 LEU A N 1
ATOM 659 C CA . LEU A 1 100 ? 3.038 8.023 2.538 1.00 56.94 100 LEU A CA 1
ATOM 660 C C . LEU A 1 100 ? 1.890 7.024 2.377 1.00 56.94 100 LEU A C 1
ATOM 662 O O . LEU A 1 100 ? 0.755 7.326 2.755 1.00 56.94 100 LEU A O 1
ATOM 666 N N . ALA A 1 101 ? 2.181 5.817 1.891 1.00 60.09 101 ALA A N 1
ATOM 667 C CA . ALA A 1 101 ? 1.207 4.733 1.828 1.00 60.09 101 ALA A CA 1
ATOM 668 C C . ALA A 1 101 ? 0.730 4.329 3.235 1.00 60.09 101 ALA A C 1
ATOM 670 O O . ALA A 1 101 ? -0.470 4.140 3.453 1.00 60.09 101 ALA A O 1
ATOM 671 N N . LEU A 1 102 ? 1.646 4.279 4.213 1.00 57.25 102 LEU A N 1
ATOM 672 C CA . LEU A 1 102 ? 1.319 3.994 5.612 1.00 57.25 102 LEU A CA 1
ATOM 673 C C . LEU A 1 102 ? 0.428 5.089 6.220 1.00 57.25 102 LEU A C 1
ATOM 675 O O . LEU A 1 102 ? -0.569 4.783 6.877 1.00 57.25 102 LEU A O 1
ATOM 679 N N . ALA A 1 103 ? 0.744 6.364 5.966 1.00 59.84 103 ALA A N 1
ATOM 680 C CA . ALA A 1 103 ? -0.055 7.501 6.414 1.00 59.84 103 ALA A CA 1
ATOM 681 C C . ALA A 1 103 ? -1.476 7.475 5.825 1.00 59.84 103 ALA A C 1
ATOM 683 O O . ALA A 1 103 ? -2.455 7.631 6.561 1.00 59.84 103 ALA A O 1
ATOM 684 N N . ALA A 1 104 ? -1.608 7.208 4.522 1.00 60.88 104 ALA A N 1
ATOM 685 C CA . ALA A 1 104 ? -2.902 7.081 3.858 1.00 60.88 104 ALA A CA 1
ATOM 686 C C . ALA A 1 104 ? -3.733 5.923 4.439 1.00 60.88 104 ALA A C 1
ATOM 688 O O . ALA A 1 104 ? -4.917 6.102 4.736 1.00 60.88 104 ALA A O 1
ATOM 689 N N . ALA A 1 105 ? -3.113 4.761 4.678 1.00 60.34 105 ALA A N 1
ATOM 690 C CA . ALA A 1 105 ? -3.773 3.601 5.276 1.00 60.34 105 ALA A CA 1
ATOM 691 C C . ALA A 1 105 ? -4.256 3.879 6.714 1.00 60.34 105 ALA A C 1
ATOM 693 O O . ALA A 1 105 ? -5.398 3.564 7.060 1.00 60.34 105 ALA A O 1
ATOM 694 N N . LEU A 1 106 ? -3.428 4.536 7.535 1.00 61.59 106 LEU A N 1
ATOM 695 C CA . LEU A 1 106 ? -3.771 4.926 8.908 1.00 61.59 106 LEU A CA 1
ATOM 696 C C . LEU A 1 106 ? -4.943 5.911 8.960 1.00 61.59 106 LEU A C 1
ATOM 698 O O . LEU A 1 106 ? -5.855 5.764 9.777 1.00 61.59 106 LEU A O 1
ATOM 702 N N . LEU A 1 107 ? -4.953 6.896 8.064 1.00 62.59 107 LEU A N 1
ATOM 703 C CA . LEU A 1 107 ? -6.020 7.892 7.990 1.00 62.59 107 LEU A CA 1
ATOM 704 C C . LEU A 1 107 ? -7.316 7.298 7.418 1.00 62.59 107 LEU A C 1
ATOM 706 O O . LEU A 1 107 ? -8.404 7.622 7.899 1.00 62.59 107 LEU A O 1
ATOM 710 N N . ALA A 1 108 ? -7.221 6.368 6.464 1.00 60.34 108 ALA A N 1
ATOM 711 C CA . ALA A 1 108 ? -8.369 5.630 5.942 1.00 60.34 108 ALA A CA 1
ATOM 712 C C . ALA A 1 108 ? -8.994 4.701 6.998 1.00 60.34 108 ALA A C 1
ATOM 714 O O . ALA A 1 108 ? -10.217 4.545 7.044 1.00 60.34 108 ALA A O 1
ATOM 715 N N . ALA A 1 109 ? -8.195 4.104 7.883 1.00 60.12 109 ALA A N 1
ATOM 716 C CA . ALA A 1 109 ? -8.695 3.254 8.964 1.00 60.12 109 ALA A CA 1
ATOM 717 C C . ALA A 1 109 ? -9.455 4.028 10.060 1.00 60.12 109 ALA A C 1
ATOM 719 O O . ALA A 1 109 ? -10.250 3.428 10.780 1.00 60.12 109 ALA A O 1
ATOM 720 N N . ARG A 1 110 ? -9.269 5.355 10.163 1.00 60.88 110 ARG A N 1
ATOM 721 C CA . ARG A 1 110 ? -9.999 6.234 11.101 1.00 60.88 110 ARG A CA 1
ATOM 722 C C . ARG A 1 110 ? -11.436 6.564 10.679 1.00 60.88 110 ARG A C 1
ATOM 724 O O . ARG A 1 110 ? -12.175 7.161 11.457 1.00 60.88 110 ARG A O 1
ATOM 731 N N . VAL A 1 111 ? -11.850 6.205 9.463 1.00 51.88 111 VAL A N 1
ATOM 732 C CA . VAL A 1 111 ? -13.235 6.387 8.998 1.00 51.88 111 VAL A CA 1
ATOM 733 C C . VAL A 1 111 ? -14.123 5.353 9.716 1.00 51.88 111 VAL A C 1
ATOM 735 O O . VAL A 1 111 ? -13.780 4.173 9.733 1.00 51.88 111 VAL A O 1
ATOM 738 N N . PRO A 1 112 ? -15.211 5.776 10.382 1.00 49.75 112 PRO A N 1
ATOM 739 C CA . PRO A 1 112 ? -15.651 5.204 11.652 1.00 49.75 112 PRO A CA 1
ATOM 740 C C . PRO A 1 112 ? -16.197 3.779 11.514 1.00 49.75 112 PRO A C 1
ATOM 742 O O . PRO A 1 112 ? -17.295 3.566 11.013 1.00 49.75 112 PRO A O 1
ATOM 745 N N . ALA A 1 113 ? -15.452 2.817 12.062 1.00 46.78 113 ALA A N 1
ATOM 746 C CA . ALA A 1 113 ? -15.964 1.510 12.485 1.00 46.78 113 ALA A CA 1
ATOM 747 C C . ALA A 1 113 ? -16.378 1.507 13.979 1.00 46.78 113 ALA A C 1
ATOM 749 O O . ALA A 1 113 ? -16.599 0.451 14.566 1.00 46.78 113 ALA A O 1
ATOM 750 N N . LEU A 1 114 ? -16.473 2.690 14.605 1.00 48.50 114 LEU A N 1
ATOM 751 C CA . LEU A 1 114 ? -16.673 2.880 16.051 1.00 48.50 114 LEU A CA 1
ATOM 752 C C . LEU A 1 114 ? -18.109 2.635 16.548 1.00 48.50 114 LEU A C 1
ATOM 754 O O . LEU A 1 114 ? -18.362 2.763 17.739 1.00 48.50 114 LEU A O 1
ATOM 758 N N . THR A 1 115 ? -19.055 2.267 15.684 1.00 51.25 115 THR A N 1
ATOM 759 C CA . THR A 1 115 ? -20.443 1.998 16.100 1.00 51.25 115 THR A CA 1
ATOM 760 C C . THR A 1 115 ? -20.707 0.540 16.483 1.00 51.25 115 THR A C 1
ATOM 762 O O . THR A 1 115 ? -21.825 0.220 16.876 1.00 51.25 115 THR A O 1
ATOM 765 N N . ARG A 1 116 ? -19.712 -0.362 16.410 1.00 56.44 116 ARG A N 1
ATOM 766 C CA . ARG A 1 116 ? -19.877 -1.763 16.847 1.00 56.44 116 ARG A CA 1
ATOM 767 C C . ARG A 1 116 ? -19.255 -2.009 18.233 1.00 56.44 116 ARG A C 1
ATOM 769 O O . ARG A 1 116 ? -18.108 -1.617 18.450 1.00 56.44 116 ARG A O 1
ATOM 776 N N . PRO A 1 117 ? -19.978 -2.674 19.155 1.00 53.78 117 PRO A N 1
ATOM 777 C CA . PRO A 1 117 ? -19.571 -2.833 20.549 1.00 53.78 117 PRO A CA 1
ATOM 778 C C . PRO A 1 117 ? -18.242 -3.589 20.711 1.00 53.78 117 PRO A C 1
ATOM 780 O O . PRO A 1 117 ? -17.955 -4.546 19.990 1.00 53.78 117 PRO A O 1
ATOM 783 N N . ALA A 1 118 ? -17.449 -3.096 21.670 1.00 52.91 118 ALA A N 1
ATOM 784 C CA . ALA A 1 118 ? -16.237 -3.642 22.290 1.00 52.91 118 ALA A CA 1
ATOM 785 C C . ALA A 1 118 ? -15.529 -4.791 21.547 1.00 52.91 118 ALA A C 1
ATOM 787 O O . ALA A 1 118 ? -15.577 -5.957 21.945 1.00 52.91 118 ALA A O 1
ATOM 788 N N . ARG A 1 119 ? -14.764 -4.457 20.504 1.00 64.38 119 ARG A N 1
ATOM 789 C CA . ARG A 1 119 ? -13.718 -5.371 20.034 1.00 64.38 119 ARG A CA 1
ATOM 790 C C . ARG A 1 119 ? -12.605 -5.451 21.065 1.00 64.38 119 ARG A C 1
ATOM 792 O O . ARG A 1 119 ? -12.157 -4.430 21.578 1.00 64.38 119 ARG A O 1
ATOM 799 N N . ARG A 1 120 ? -12.139 -6.673 21.334 1.00 85.44 120 ARG A N 1
ATOM 800 C CA . ARG A 1 120 ? -11.005 -6.925 22.228 1.00 85.44 120 ARG A CA 1
ATOM 801 C C . ARG A 1 120 ? -9.800 -6.078 21.767 1.00 85.44 120 ARG A C 1
ATOM 803 O O . ARG A 1 120 ? -9.374 -6.249 20.622 1.00 85.44 120 ARG A O 1
ATOM 810 N N . PRO A 1 121 ? -9.244 -5.184 22.607 1.00 81.31 121 PRO A N 1
ATOM 811 C CA . PRO A 1 121 ? -8.233 -4.208 22.181 1.00 81.31 121 PRO A CA 1
ATOM 812 C C . PRO A 1 121 ? -6.952 -4.869 21.655 1.00 81.31 121 PRO A C 1
ATOM 814 O O . PRO A 1 121 ? -6.358 -4.394 20.690 1.00 81.31 121 PRO A O 1
ATOM 817 N N . TRP A 1 122 ? -6.575 -6.024 22.211 1.00 84.50 122 TRP A N 1
ATOM 818 C CA . TRP A 1 122 ? -5.427 -6.803 21.740 1.00 84.50 122 TRP A CA 1
ATOM 819 C C . TRP A 1 122 ? -5.604 -7.322 20.304 1.00 84.50 122 TRP A C 1
ATOM 821 O O . TRP A 1 122 ? -4.636 -7.383 19.551 1.00 84.50 122 TRP A O 1
ATOM 831 N N . ALA A 1 123 ? -6.832 -7.642 19.880 1.00 89.12 123 ALA A N 1
ATOM 832 C CA . ALA A 1 123 ? -7.092 -8.129 18.526 1.00 89.12 123 ALA A CA 1
ATOM 833 C C . ALA A 1 123 ? -6.884 -7.019 17.487 1.00 89.12 123 ALA A C 1
ATOM 835 O O . ALA A 1 123 ? -6.381 -7.275 16.397 1.00 89.12 123 ALA A O 1
ATOM 836 N N . LEU A 1 124 ? -7.231 -5.776 17.837 1.00 83.12 124 LEU A N 1
ATOM 837 C CA . LEU A 1 124 ? -6.949 -4.607 17.002 1.00 83.12 124 LEU A CA 1
ATOM 838 C C . LEU A 1 124 ? -5.446 -4.334 16.907 1.00 83.12 124 LEU A C 1
ATOM 840 O O . LEU A 1 124 ? -4.965 -4.049 15.814 1.00 83.12 124 LEU A O 1
ATOM 844 N N . ALA A 1 125 ? -4.708 -4.457 18.014 1.00 78.31 125 ALA A N 1
ATOM 845 C CA . ALA A 1 125 ? -3.254 -4.304 18.010 1.00 78.31 125 ALA A CA 1
ATOM 846 C C . ALA A 1 125 ? -2.576 -5.327 17.080 1.00 78.31 125 ALA A C 1
ATOM 848 O O . ALA A 1 125 ? -1.748 -4.947 16.255 1.00 78.31 125 ALA A O 1
ATOM 849 N N . LEU A 1 126 ? -2.989 -6.599 17.141 1.00 87.06 126 LEU A N 1
ATOM 850 C CA . LEU A 1 126 ? -2.499 -7.641 16.230 1.00 87.06 126 LEU A CA 1
ATOM 851 C C . LEU A 1 126 ? -2.865 -7.365 14.767 1.00 87.06 126 LEU A C 1
ATOM 853 O O . LEU A 1 126 ? -2.036 -7.563 13.884 1.00 87.06 126 LEU A O 1
ATOM 857 N N . GLY A 1 127 ? -4.077 -6.873 14.496 1.00 86.56 127 GLY A N 1
ATOM 858 C CA . GLY A 1 127 ? -4.480 -6.494 13.142 1.00 86.56 127 GLY A CA 1
ATOM 859 C C . GLY A 1 127 ? -3.642 -5.346 12.571 1.00 86.56 127 GLY A C 1
ATOM 860 O O . GLY A 1 127 ? -3.240 -5.394 11.409 1.00 86.56 127 GLY A O 1
ATOM 861 N N . TRP A 1 128 ? -3.320 -4.343 13.392 1.00 82.62 128 TRP A N 1
ATOM 862 C CA . TRP A 1 128 ? -2.415 -3.255 13.015 1.00 82.62 128 TRP A CA 1
ATOM 863 C C . TRP A 1 128 ? -0.987 -3.736 12.772 1.00 82.62 128 TRP A C 1
ATOM 865 O O . TRP A 1 128 ? -0.377 -3.338 11.780 1.00 82.62 128 TRP A O 1
ATOM 875 N N . LEU A 1 129 ? -0.475 -4.614 13.637 1.00 81.38 129 LEU A N 1
ATOM 876 C CA . LEU A 1 129 ? 0.832 -5.238 13.456 1.00 81.38 129 LEU A CA 1
ATOM 877 C C . LEU A 1 129 ? 0.889 -6.008 12.129 1.00 81.38 129 LEU A C 1
ATOM 879 O O . LEU A 1 129 ? 1.819 -5.816 11.352 1.00 81.38 129 LEU A O 1
ATOM 883 N N . ALA A 1 130 ? -0.133 -6.810 11.827 1.00 87.12 130 ALA A N 1
ATOM 884 C CA . ALA A 1 130 ? -0.223 -7.546 10.568 1.00 87.12 130 ALA A CA 1
ATOM 885 C C . ALA A 1 130 ? -0.228 -6.615 9.348 1.00 87.12 130 ALA A C 1
ATOM 887 O O . ALA A 1 130 ? 0.459 -6.878 8.364 1.00 87.12 130 ALA A O 1
ATOM 888 N N . LEU A 1 131 ? -0.962 -5.500 9.419 1.00 83.62 131 LEU A N 1
ATOM 889 C CA . LEU A 1 131 ? -0.989 -4.503 8.351 1.00 83.62 131 LEU A CA 1
ATOM 890 C C . LEU A 1 131 ? 0.391 -3.863 8.135 1.00 83.62 131 LEU A C 1
ATOM 892 O O . LEU A 1 131 ? 0.802 -3.670 6.993 1.00 83.62 131 LEU A O 1
ATOM 896 N N . ALA A 1 132 ? 1.117 -3.566 9.217 1.00 76.06 132 ALA A N 1
ATOM 897 C CA . ALA A 1 132 ? 2.472 -3.027 9.146 1.00 76.06 132 ALA A CA 1
ATOM 898 C C . ALA A 1 132 ? 3.452 -4.031 8.518 1.00 76.06 132 ALA A C 1
ATOM 900 O O . ALA A 1 132 ? 4.241 -3.653 7.654 1.00 76.06 132 ALA A O 1
ATOM 901 N N . VAL A 1 133 ? 3.363 -5.313 8.888 1.00 81.25 133 VAL A N 1
ATOM 902 C CA . VAL A 1 133 ? 4.165 -6.383 8.272 1.00 81.25 133 VAL A CA 1
ATOM 903 C C . VAL A 1 133 ? 3.837 -6.520 6.782 1.00 81.25 133 VAL A C 1
ATOM 905 O O . VAL A 1 133 ? 4.749 -6.558 5.963 1.00 81.25 133 VAL A O 1
ATOM 908 N N . HIS A 1 134 ? 2.555 -6.519 6.399 1.00 87.56 134 HIS A N 1
ATOM 909 C CA . HIS A 1 134 ? 2.137 -6.535 4.988 1.00 87.56 134 HIS A CA 1
ATOM 910 C C . HIS A 1 134 ? 2.692 -5.340 4.203 1.00 87.56 134 HIS A C 1
ATOM 912 O O . HIS A 1 134 ? 3.174 -5.496 3.081 1.00 87.56 134 HIS A O 1
ATOM 918 N N . ALA A 1 135 ? 2.671 -4.152 4.811 1.00 79.44 135 ALA A N 1
ATOM 919 C CA . ALA A 1 135 ? 3.251 -2.955 4.220 1.00 79.44 135 ALA A CA 1
ATOM 920 C C . ALA A 1 135 ? 4.765 -3.112 3.988 1.00 79.44 135 ALA A C 1
ATOM 922 O O . ALA A 1 135 ? 5.257 -2.805 2.903 1.00 79.44 135 ALA A O 1
ATOM 923 N N . ALA A 1 136 ? 5.491 -3.647 4.975 1.00 75.06 136 ALA A N 1
ATOM 924 C CA . ALA A 1 136 ? 6.924 -3.917 4.874 1.00 75.06 136 ALA A CA 1
ATOM 925 C C . ALA A 1 136 ? 7.256 -4.959 3.791 1.00 75.06 136 ALA A C 1
ATOM 927 O O . ALA A 1 136 ? 8.253 -4.810 3.086 1.00 75.06 136 ALA A O 1
ATOM 928 N N . LEU A 1 137 ? 6.390 -5.959 3.583 1.00 83.31 137 LEU A N 1
ATOM 929 C CA . LEU A 1 137 ? 6.520 -6.933 2.490 1.00 83.31 137 LEU A CA 1
ATOM 930 C C . LEU A 1 137 ? 6.395 -6.305 1.092 1.00 83.31 137 LEU A C 1
ATOM 932 O O . LEU A 1 137 ? 6.776 -6.938 0.114 1.00 83.31 137 LEU A O 1
ATOM 936 N N . GLY A 1 138 ? 5.933 -5.057 0.970 1.00 76.31 138 GLY A N 1
ATOM 937 C CA . GLY A 1 138 ? 6.010 -4.316 -0.290 1.00 76.31 138 GLY A CA 1
ATOM 938 C C . GLY A 1 138 ? 7.451 -4.010 -0.729 1.00 76.31 138 GLY A C 1
ATOM 939 O O . GLY A 1 138 ? 7.706 -3.890 -1.921 1.00 76.31 138 GLY A O 1
ATOM 940 N N . VAL A 1 139 ? 8.418 -3.933 0.197 1.00 75.38 139 VAL A N 1
ATOM 941 C CA . VAL A 1 139 ? 9.837 -3.664 -0.124 1.00 75.38 139 VAL A CA 1
ATOM 942 C C . VAL A 1 139 ? 10.449 -4.726 -1.046 1.00 75.38 139 VAL A C 1
ATOM 944 O O . VAL A 1 139 ? 10.970 -4.354 -2.093 1.00 75.38 139 VAL A O 1
ATOM 947 N N . PRO A 1 140 ? 10.401 -6.034 -0.736 1.00 76.94 140 PRO A N 1
ATOM 948 C CA . PRO A 1 140 ? 10.943 -7.046 -1.643 1.00 76.94 140 PRO A CA 1
ATOM 949 C C . PRO A 1 140 ? 10.219 -7.082 -2.998 1.00 76.94 140 PRO A C 1
ATOM 951 O O . PRO A 1 140 ? 10.860 -7.325 -4.014 1.00 76.94 140 PRO A O 1
ATOM 954 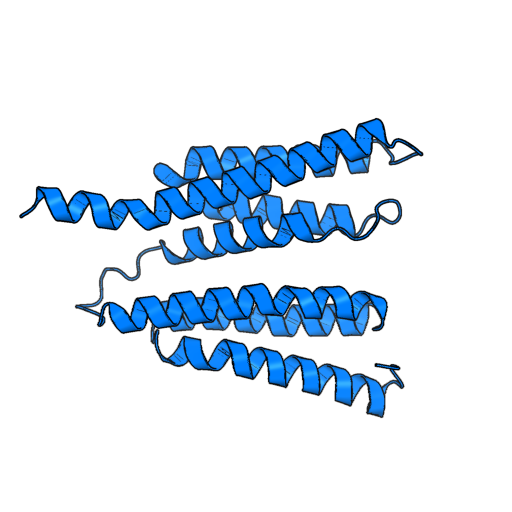N N . TYR A 1 141 ? 8.924 -6.750 -3.051 1.00 75.56 141 TYR A N 1
ATOM 955 C CA . TYR A 1 141 ? 8.173 -6.625 -4.311 1.00 75.56 141 TYR A CA 1
ATOM 956 C C . TYR A 1 141 ? 8.695 -5.491 -5.201 1.00 75.56 141 TYR A C 1
ATOM 958 O O . TYR A 1 141 ? 8.626 -5.571 -6.425 1.00 75.56 141 TYR A O 1
ATOM 966 N N . LEU A 1 142 ? 9.228 -4.429 -4.597 1.00 71.56 142 LEU A N 1
ATOM 967 C CA . LEU A 1 142 ? 9.906 -3.373 -5.337 1.00 71.56 142 LEU A CA 1
ATOM 968 C C . LEU A 1 142 ? 11.225 -3.851 -5.936 1.00 71.56 142 LEU A C 1
ATOM 970 O O . LEU A 1 142 ? 11.521 -3.547 -7.088 1.00 71.56 142 LEU A O 1
ATOM 974 N N . LEU A 1 143 ? 12.002 -4.604 -5.156 1.00 76.19 143 LEU A N 1
ATOM 975 C CA . LEU A 1 143 ? 13.274 -5.164 -5.609 1.00 76.19 143 LEU A CA 1
ATOM 976 C C . LEU A 1 143 ? 13.071 -6.205 -6.714 1.00 76.19 143 LEU A C 1
ATOM 978 O O . LEU A 1 143 ? 13.903 -6.293 -7.610 1.00 76.19 143 LEU A O 1
ATOM 982 N N . ALA A 1 144 ? 11.938 -6.914 -6.717 1.00 75.44 144 ALA A N 1
ATOM 983 C CA . ALA A 1 144 ? 11.570 -7.818 -7.805 1.00 75.44 144 ALA A CA 1
ATOM 984 C C . ALA A 1 144 ? 11.490 -7.103 -9.167 1.00 75.44 144 ALA A C 1
ATOM 986 O O . ALA A 1 144 ? 11.731 -7.727 -10.195 1.00 75.44 144 ALA A O 1
ATOM 987 N N . GLY A 1 145 ? 11.234 -5.789 -9.194 1.00 72.25 145 GLY A N 1
ATOM 988 C CA . GLY A 1 145 ? 11.269 -4.998 -10.427 1.00 72.25 145 GLY A CA 1
ATOM 989 C C . GLY A 1 145 ? 12.651 -4.815 -11.050 1.00 72.25 145 GLY A C 1
ATOM 990 O O . GLY A 1 145 ? 12.737 -4.352 -12.182 1.00 72.25 145 GLY A O 1
ATOM 991 N N . LEU A 1 146 ? 13.722 -5.198 -10.351 1.00 72.50 146 LEU A N 1
ATOM 992 C CA . LEU A 1 146 ? 15.071 -5.246 -10.919 1.00 72.50 146 LEU A CA 1
ATOM 993 C C . LEU A 1 146 ? 15.298 -6.487 -11.790 1.00 72.50 146 LEU A C 1
ATOM 995 O O . LEU A 1 146 ? 16.235 -6.501 -12.582 1.00 72.50 146 LEU A O 1
ATOM 999 N N . VAL A 1 147 ? 14.466 -7.516 -11.625 1.00 77.06 147 VAL A N 1
ATOM 1000 C CA . VAL A 1 147 ? 14.683 -8.845 -12.210 1.00 77.06 147 VAL A CA 1
ATOM 1001 C C . VAL A 1 147 ? 13.518 -9.250 -13.120 1.00 77.06 147 VAL A C 1
ATOM 1003 O O . VAL A 1 147 ? 13.718 -9.840 -14.179 1.00 77.06 147 VAL A O 1
ATOM 1006 N N . ALA A 1 148 ? 12.291 -8.883 -12.746 1.00 78.44 148 ALA A N 1
ATOM 1007 C CA . ALA A 1 148 ? 11.085 -9.213 -13.488 1.00 78.44 148 ALA A CA 1
ATOM 1008 C C . ALA A 1 148 ? 10.746 -8.160 -14.562 1.00 78.44 148 ALA A C 1
ATOM 1010 O O . ALA A 1 148 ? 10.942 -6.959 -14.354 1.00 78.44 148 ALA A O 1
ATOM 1011 N N . PRO A 1 149 ? 10.151 -8.572 -15.696 1.00 82.50 149 PRO A N 1
ATOM 1012 C CA . PRO A 1 149 ? 9.656 -7.639 -16.699 1.00 82.50 149 PRO A CA 1
ATOM 1013 C C . PRO A 1 149 ? 8.480 -6.806 -16.167 1.00 82.50 149 PRO A C 1
ATOM 1015 O O . PRO A 1 149 ? 7.746 -7.225 -15.269 1.00 82.50 149 PRO A O 1
ATOM 1018 N N . TRP A 1 150 ? 8.252 -5.633 -16.771 1.00 79.56 150 TRP A N 1
ATOM 1019 C CA . TRP A 1 150 ? 7.293 -4.630 -16.281 1.00 79.56 150 TRP A CA 1
ATOM 1020 C C . TRP A 1 150 ? 5.874 -5.177 -16.037 1.00 79.56 150 TRP A C 1
ATOM 1022 O O . TRP A 1 150 ? 5.212 -4.763 -15.086 1.00 79.56 150 TRP A O 1
ATOM 1032 N N . TYR A 1 151 ? 5.406 -6.122 -16.858 1.00 79.69 151 TYR A N 1
ATOM 1033 C CA . TYR A 1 151 ? 4.078 -6.723 -16.716 1.00 79.69 151 TYR A CA 1
ATOM 1034 C C . TYR A 1 151 ? 3.992 -7.671 -15.508 1.00 79.69 151 TYR A C 1
ATOM 1036 O O . TYR A 1 151 ? 2.966 -7.709 -14.831 1.00 79.69 151 TYR A O 1
ATOM 1044 N N . GLY A 1 152 ? 5.079 -8.381 -15.188 1.00 83.06 152 GLY A N 1
ATOM 1045 C CA . GLY A 1 152 ? 5.186 -9.203 -13.982 1.00 83.06 152 GLY A CA 1
ATOM 1046 C C . GLY A 1 152 ? 5.202 -8.350 -12.719 1.00 83.06 152 GLY A C 1
ATOM 1047 O O . GLY A 1 152 ? 4.481 -8.636 -11.765 1.00 83.06 152 GLY A O 1
ATOM 1048 N N . VAL A 1 153 ? 5.934 -7.234 -12.756 1.00 82.62 153 VAL A N 1
ATOM 1049 C CA . VAL A 1 153 ? 5.943 -6.229 -11.683 1.00 82.62 153 VAL A CA 1
ATOM 1050 C C . VAL A 1 153 ? 4.546 -5.650 -11.472 1.00 82.62 153 VAL A C 1
ATOM 1052 O O . VAL A 1 153 ? 4.065 -5.602 -10.341 1.00 82.62 153 VAL A O 1
ATOM 1055 N N . ALA A 1 154 ? 3.861 -5.259 -12.551 1.00 80.19 154 ALA A N 1
ATOM 1056 C CA . ALA A 1 154 ? 2.497 -4.742 -12.482 1.00 80.19 154 ALA A CA 1
ATOM 1057 C C . ALA A 1 154 ? 1.526 -5.758 -11.853 1.00 80.19 154 ALA A C 1
ATOM 1059 O O . ALA A 1 154 ? 0.712 -5.382 -11.007 1.00 80.19 154 ALA A O 1
ATOM 1060 N N . LEU A 1 155 ? 1.644 -7.044 -12.204 1.00 85.06 155 LEU A N 1
ATOM 1061 C CA . LEU A 1 155 ? 0.850 -8.118 -11.605 1.00 85.06 155 LEU A CA 1
ATOM 1062 C C . LEU A 1 155 ? 1.149 -8.283 -10.106 1.00 85.06 155 LEU A C 1
ATOM 1064 O O . LEU A 1 155 ? 0.215 -8.336 -9.305 1.00 85.06 155 LEU A O 1
ATOM 1068 N N . LEU A 1 156 ? 2.431 -8.297 -9.719 1.00 85.81 156 LEU A N 1
ATOM 1069 C CA . LEU A 1 156 ? 2.880 -8.374 -8.322 1.00 85.81 156 LEU A CA 1
ATOM 1070 C C . LEU A 1 156 ? 2.264 -7.241 -7.482 1.00 85.81 156 LEU A C 1
ATOM 1072 O O . LEU A 1 156 ? 1.676 -7.482 -6.425 1.00 85.81 156 LEU A O 1
ATOM 1076 N N . TRP A 1 157 ? 2.347 -6.006 -7.985 1.00 84.31 157 TRP A N 1
ATOM 1077 C CA . TRP A 1 157 ? 1.772 -4.822 -7.343 1.00 84.31 157 TRP A CA 1
ATOM 1078 C C . TRP A 1 157 ? 0.249 -4.857 -7.286 1.00 84.31 157 TRP A C 1
ATOM 1080 O O . TRP A 1 157 ? -0.333 -4.455 -6.277 1.00 84.31 157 TRP A O 1
ATOM 1090 N N . GLY A 1 158 ? -0.399 -5.376 -8.330 1.00 84.25 158 GLY A N 1
ATOM 1091 C CA . GLY A 1 158 ? -1.842 -5.593 -8.355 1.00 84.25 158 GLY A CA 1
ATOM 1092 C C . GLY A 1 158 ? -2.298 -6.536 -7.241 1.00 84.25 158 GLY A C 1
ATOM 1093 O O . GLY A 1 158 ? -3.191 -6.187 -6.465 1.00 84.25 158 GLY A O 1
ATOM 1094 N N . VAL A 1 159 ? -1.645 -7.696 -7.108 1.00 88.06 159 VAL A N 1
ATOM 1095 C CA . VAL A 1 159 ? -1.942 -8.680 -6.050 1.00 88.06 159 VAL A CA 1
ATOM 1096 C C . VAL A 1 159 ? -1.680 -8.085 -4.667 1.00 88.06 159 VAL A C 1
ATOM 1098 O O . VAL A 1 159 ? -2.547 -8.145 -3.792 1.00 88.06 159 VAL A O 1
ATOM 1101 N N . TRP A 1 160 ? -0.521 -7.454 -4.469 1.00 90.75 160 TRP A N 1
ATOM 1102 C CA . TRP A 1 160 ? -0.167 -6.827 -3.196 1.00 90.75 160 TRP A CA 1
ATOM 1103 C C . TRP A 1 160 ? -1.165 -5.731 -2.791 1.00 90.75 160 TRP A C 1
ATOM 1105 O O . TRP A 1 160 ? -1.603 -5.674 -1.637 1.00 90.75 160 TRP A O 1
ATOM 1115 N N . GLY A 1 161 ? -1.571 -4.885 -3.743 1.00 82.88 161 GLY A N 1
ATOM 1116 C CA . GLY A 1 161 ? -2.543 -3.815 -3.529 1.00 82.88 161 GLY A CA 1
ATOM 1117 C C . GLY A 1 161 ? -3.935 -4.351 -3.197 1.00 82.88 161 GLY A C 1
ATOM 1118 O O . GLY A 1 161 ? -4.576 -3.865 -2.262 1.00 82.88 161 GLY A O 1
ATOM 1119 N N . ALA A 1 162 ? -4.386 -5.398 -3.893 1.00 84.75 162 ALA A N 1
ATOM 1120 C CA . ALA A 1 162 ? -5.646 -6.075 -3.591 1.00 84.75 162 ALA A CA 1
ATOM 1121 C C . ALA A 1 162 ? -5.649 -6.660 -2.167 1.00 84.75 162 ALA A C 1
ATOM 1123 O O . ALA A 1 162 ? -6.622 -6.488 -1.424 1.00 84.75 162 ALA A O 1
ATOM 1124 N N . LEU A 1 163 ? -4.539 -7.278 -1.751 1.00 89.31 163 LEU A N 1
ATOM 1125 C CA . LEU A 1 163 ? -4.361 -7.794 -0.393 1.00 89.31 163 LEU A CA 1
ATOM 1126 C C . LEU A 1 163 ? -4.310 -6.678 0.654 1.00 89.31 163 LEU A C 1
ATOM 1128 O O . LEU A 1 163 ? -4.894 -6.837 1.724 1.00 89.31 163 LEU A O 1
ATOM 1132 N N . LEU A 1 164 ? -3.709 -5.524 0.348 1.00 85.25 164 LEU A N 1
ATOM 1133 C CA . LEU A 1 164 ? -3.739 -4.360 1.237 1.00 85.25 164 LEU A CA 1
ATOM 1134 C C . LEU A 1 164 ? -5.177 -3.857 1.445 1.00 85.25 164 LEU A C 1
ATOM 1136 O O . LEU A 1 164 ? -5.593 -3.612 2.579 1.00 85.25 164 LEU A O 1
ATOM 1140 N N . VAL A 1 165 ? -5.963 -3.738 0.370 1.00 83.25 165 VAL A N 1
ATOM 1141 C CA . VAL A 1 165 ? -7.381 -3.348 0.454 1.00 83.25 165 VAL A CA 1
ATOM 1142 C C . VAL A 1 165 ? -8.167 -4.359 1.288 1.00 83.25 165 VAL A C 1
ATOM 1144 O O . VAL A 1 165 ? -8.937 -3.966 2.171 1.00 83.25 165 VAL A O 1
ATOM 1147 N N . LEU A 1 166 ? -7.952 -5.657 1.056 1.00 89.50 166 LEU A N 1
ATOM 1148 C CA . LEU A 1 166 ? -8.558 -6.722 1.851 1.00 89.50 166 LEU A CA 1
ATOM 1149 C C . LEU A 1 166 ? -8.162 -6.608 3.327 1.00 89.50 166 LEU A C 1
ATOM 1151 O O . LEU A 1 166 ? -9.035 -6.681 4.187 1.00 89.50 166 LEU A O 1
ATOM 1155 N N . ALA A 1 167 ? -6.891 -6.358 3.632 1.00 86.25 167 ALA A N 1
ATOM 1156 C CA . ALA A 1 167 ? -6.395 -6.194 4.993 1.00 86.25 167 ALA A CA 1
ATOM 1157 C C . ALA A 1 167 ? -7.073 -5.027 5.714 1.00 86.25 167 ALA A C 1
ATOM 1159 O O . ALA A 1 167 ? -7.535 -5.182 6.840 1.00 86.25 167 ALA A O 1
ATOM 1160 N N . VAL A 1 168 ? -7.228 -3.877 5.055 1.00 84.12 168 VAL A N 1
ATOM 1161 C CA . VAL A 1 168 ? -7.945 -2.727 5.628 1.00 84.12 168 VAL A CA 1
ATOM 1162 C C . VAL A 1 168 ? -9.419 -3.064 5.887 1.00 84.12 168 VAL A C 1
ATOM 1164 O O . VAL A 1 168 ? -9.965 -2.685 6.926 1.00 84.12 168 VAL A O 1
ATOM 1167 N N . ARG A 1 169 ? -10.076 -3.812 4.988 1.00 87.19 169 ARG A N 1
ATOM 1168 C CA . ARG A 1 169 ? -11.454 -4.294 5.204 1.00 87.19 169 ARG A CA 1
ATOM 1169 C C . ARG A 1 169 ? -11.530 -5.281 6.373 1.00 87.19 169 ARG A C 1
ATOM 1171 O O . ARG A 1 169 ? -12.377 -5.126 7.249 1.00 87.19 169 ARG A O 1
ATOM 1178 N N . LEU A 1 170 ? -10.614 -6.244 6.442 1.00 89.06 170 LEU A N 1
ATOM 1179 C CA . LEU A 1 170 ? -10.533 -7.225 7.525 1.00 89.06 170 LEU A CA 1
ATOM 1180 C C . LEU A 1 170 ? -10.233 -6.560 8.868 1.00 89.06 170 LEU A C 1
ATOM 1182 O O . LEU A 1 170 ? -10.868 -6.901 9.857 1.00 89.06 170 LEU A O 1
ATOM 1186 N N . LEU A 1 171 ? -9.375 -5.544 8.923 1.00 85.56 171 LEU A N 1
ATOM 1187 C CA . LEU A 1 171 ? -9.123 -4.785 10.148 1.00 85.56 171 LEU A CA 1
ATOM 1188 C C . LEU A 1 171 ? -10.422 -4.161 10.693 1.00 85.56 171 LEU A C 1
ATOM 1190 O O . LEU A 1 171 ? -10.669 -4.152 11.903 1.00 85.56 171 LEU A O 1
ATOM 1194 N N . ARG A 1 172 ? -11.297 -3.698 9.787 1.00 83.31 172 ARG A N 1
ATOM 1195 C CA . ARG A 1 172 ? -12.598 -3.099 10.115 1.00 83.31 172 ARG A CA 1
ATOM 1196 C C . ARG A 1 172 ? -13.678 -4.101 10.473 1.00 83.31 172 ARG A C 1
ATOM 1198 O O . ARG A 1 172 ? -14.495 -3.758 11.317 1.00 83.31 172 ARG A O 1
ATOM 1205 N N . ASP A 1 173 ? -13.680 -5.324 9.952 1.00 87.62 173 ASP A N 1
ATOM 1206 C CA . ASP A 1 173 ? -14.746 -6.310 10.212 1.00 87.62 173 ASP A CA 1
ATOM 1207 C C . ASP A 1 173 ? -14.322 -7.486 11.110 1.00 87.62 173 ASP A C 1
ATOM 1209 O O . ASP A 1 173 ? -15.108 -7.942 11.944 1.00 87.62 173 ASP A O 1
ATOM 1213 N N . ARG A 1 174 ? -13.081 -7.960 10.982 1.00 92.31 174 ARG A N 1
ATOM 1214 C CA . ARG A 1 174 ? -12.531 -9.159 11.631 1.00 92.31 174 ARG A CA 1
ATOM 1215 C C . ARG A 1 174 ? -10.998 -9.036 11.835 1.00 92.31 174 ARG A C 1
ATOM 1217 O O . ARG A 1 174 ? -10.237 -9.644 11.086 1.00 92.31 174 ARG A O 1
ATOM 1224 N N . PRO A 1 175 ? -10.505 -8.317 12.861 1.00 88.31 175 PRO A N 1
ATOM 1225 C CA . PRO A 1 175 ? -9.091 -7.922 12.965 1.00 88.31 175 PRO A CA 1
ATOM 1226 C C . PRO A 1 175 ? -8.118 -9.078 13.252 1.00 88.31 175 PRO A C 1
ATOM 1228 O O . PRO A 1 175 ? -6.908 -8.926 13.121 1.00 88.31 175 PRO A O 1
ATOM 1231 N N . LEU A 1 176 ? -8.612 -10.261 13.619 1.00 93.44 176 LEU A N 1
ATOM 1232 C CA . LEU A 1 176 ? -7.759 -11.451 13.690 1.00 93.44 176 LEU A CA 1
ATOM 1233 C C . LEU A 1 176 ? -7.475 -12.034 12.303 1.00 93.44 176 LE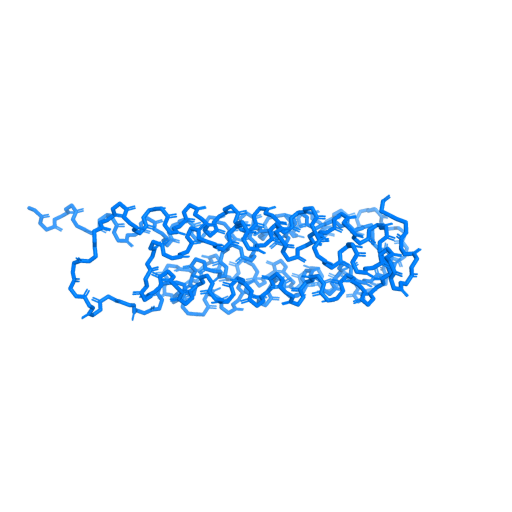U A C 1
ATOM 1235 O O . LEU A 1 176 ? -6.396 -12.561 12.073 1.00 93.44 176 LEU A O 1
ATOM 1239 N N . TRP A 1 177 ? -8.394 -11.874 11.349 1.00 96.19 177 TRP A N 1
ATOM 1240 C CA . TRP A 1 177 ? -8.202 -12.359 9.981 1.00 96.19 177 TRP A CA 1
ATOM 1241 C C . TRP A 1 177 ? -7.161 -11.543 9.211 1.00 96.19 177 TRP A C 1
ATOM 1243 O O . TRP A 1 177 ? -6.579 -12.052 8.260 1.00 96.19 177 TRP A O 1
ATOM 1253 N N . THR A 1 178 ? -6.854 -10.316 9.645 1.00 92.94 178 THR A N 1
ATOM 1254 C CA . THR A 1 178 ? -5.727 -9.546 9.094 1.00 92.94 178 THR A CA 1
ATOM 1255 C C . THR A 1 178 ? -4.383 -10.255 9.257 1.00 92.94 178 THR A C 1
ATOM 1257 O O . THR A 1 178 ? -3.501 -10.038 8.435 1.00 92.94 178 THR A O 1
ATOM 1260 N N . LEU A 1 179 ? -4.230 -11.145 10.247 1.00 95.31 179 LEU A N 1
ATOM 1261 C CA . LEU A 1 179 ? -3.007 -11.937 10.436 1.00 95.31 179 LEU A CA 1
ATOM 1262 C C . LEU A 1 179 ? -2.744 -12.919 9.286 1.00 95.31 179 LEU A C 1
ATOM 1264 O O . LEU A 1 179 ? -1.599 -13.301 9.074 1.00 95.31 179 LEU A O 1
ATOM 1268 N N . ALA A 1 180 ? -3.774 -13.296 8.524 1.00 97.62 180 ALA A N 1
ATOM 1269 C CA . ALA A 1 180 ? -3.621 -14.155 7.353 1.00 97.62 180 ALA A CA 1
ATOM 1270 C C . ALA A 1 180 ? -3.091 -13.399 6.122 1.00 97.62 180 ALA A C 1
ATOM 1272 O O . ALA A 1 180 ? -2.660 -14.029 5.161 1.00 97.62 180 ALA A O 1
ATOM 1273 N N . VAL A 1 181 ? -3.105 -12.060 6.131 1.00 96.81 181 VAL A N 1
ATOM 1274 C CA . VAL A 1 181 ? -2.699 -11.268 4.963 1.00 96.81 181 VAL A CA 1
ATOM 1275 C C . VAL A 1 181 ? -1.188 -11.352 4.722 1.00 96.81 181 VAL A C 1
ATOM 1277 O O . VAL A 1 181 ? -0.830 -11.721 3.610 1.00 96.81 181 VAL A O 1
ATOM 1280 N N . PRO A 1 182 ? -0.285 -11.106 5.697 1.00 95.31 182 PRO A N 1
ATOM 1281 C CA . PRO A 1 182 ? 1.153 -11.246 5.453 1.00 95.31 182 PRO A CA 1
ATOM 1282 C C . PRO A 1 182 ? 1.586 -12.592 4.842 1.00 95.31 182 PRO A C 1
ATOM 1284 O O . PRO A 1 182 ? 2.281 -12.560 3.827 1.00 95.31 182 PRO A O 1
ATOM 1287 N N . PRO A 1 183 ? 1.175 -13.771 5.361 1.00 97.44 183 PRO A N 1
ATOM 1288 C CA . PRO A 1 183 ? 1.539 -15.036 4.727 1.00 97.44 183 PRO A CA 1
ATOM 1289 C C . PRO A 1 183 ? 0.894 -15.207 3.344 1.00 97.44 183 PRO A C 1
ATOM 1291 O O . PRO A 1 183 ? 1.554 -15.722 2.445 1.00 97.44 183 PRO A O 1
ATOM 1294 N N . ALA A 1 184 ? -0.339 -14.727 3.125 1.00 96.69 184 ALA A N 1
ATOM 1295 C CA . ALA A 1 184 ? -0.952 -14.726 1.793 1.00 96.69 184 ALA A CA 1
ATOM 1296 C C . ALA A 1 184 ? -0.167 -13.860 0.793 1.00 96.69 184 ALA A C 1
ATOM 1298 O O . ALA A 1 184 ? -0.059 -14.217 -0.375 1.00 96.69 184 ALA A O 1
ATOM 1299 N N . THR A 1 185 ? 0.429 -12.760 1.249 1.00 94.75 185 THR A N 1
ATOM 1300 C CA . THR A 1 185 ? 1.293 -11.898 0.435 1.00 94.75 185 THR A CA 1
ATOM 1301 C C . THR A 1 185 ? 2.600 -12.582 0.083 1.00 94.75 185 THR A C 1
ATOM 1303 O O . THR A 1 185 ? 3.031 -12.520 -1.063 1.00 94.75 185 THR A O 1
ATOM 1306 N N . VAL A 1 186 ? 3.231 -13.278 1.027 1.00 94.88 186 VAL A N 1
ATOM 1307 C CA . VAL A 1 186 ? 4.432 -14.070 0.721 1.00 94.88 186 VAL A CA 1
ATOM 1308 C C . VAL A 1 186 ? 4.096 -15.177 -0.284 1.00 94.88 186 VAL A C 1
ATOM 1310 O O . VAL A 1 186 ? 4.772 -15.302 -1.302 1.00 94.88 186 VAL A O 1
ATOM 1313 N N . ALA A 1 187 ? 3.011 -15.920 -0.048 1.00 95.81 187 ALA A N 1
ATOM 1314 C CA . ALA A 1 187 ? 2.570 -17.002 -0.924 1.00 95.81 187 ALA A CA 1
ATOM 1315 C C . ALA A 1 187 ? 2.200 -16.504 -2.329 1.00 95.81 187 ALA A C 1
ATOM 1317 O O . ALA A 1 187 ? 2.633 -17.084 -3.319 1.00 95.81 187 ALA A O 1
ATOM 1318 N N 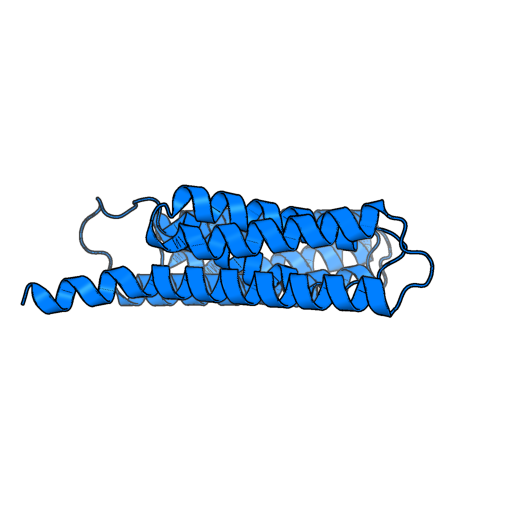. GLY A 1 188 ? 1.444 -15.408 -2.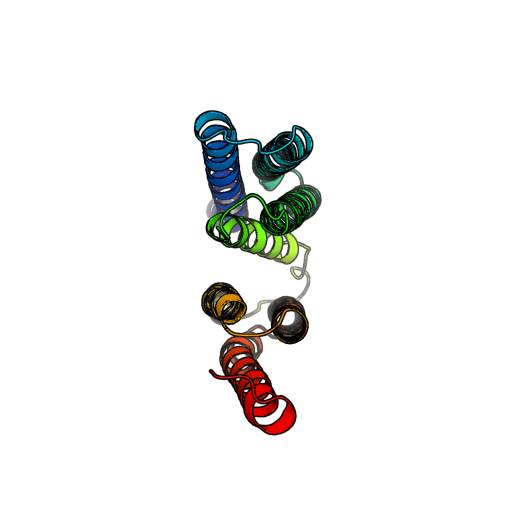430 1.00 91.44 188 GLY A N 1
ATOM 1319 C CA . GLY A 1 188 ? 1.071 -14.804 -3.708 1.00 91.44 188 GLY A CA 1
ATOM 1320 C C . GLY A 1 188 ? 2.288 -14.338 -4.506 1.00 91.44 188 GLY A C 1
ATOM 1321 O O . GLY A 1 188 ? 2.359 -14.583 -5.706 1.00 91.44 188 GLY A O 1
ATOM 1322 N N . GLY A 1 189 ? 3.277 -13.740 -3.837 1.00 89.00 189 GLY A N 1
ATOM 1323 C CA . GLY A 1 189 ? 4.523 -13.312 -4.476 1.00 89.00 189 GLY A CA 1
ATOM 1324 C C . GLY A 1 189 ? 5.325 -14.491 -5.010 1.00 89.00 189 GLY A C 1
ATOM 1325 O O . GLY A 1 189 ? 5.708 -14.492 -6.176 1.00 89.00 189 GLY A O 1
ATOM 1326 N N . ALA A 1 190 ? 5.506 -15.527 -4.186 1.00 91.38 190 ALA A N 1
ATOM 1327 C CA . ALA A 1 190 ? 6.179 -16.756 -4.591 1.00 91.38 190 ALA A CA 1
ATOM 1328 C C . ALA A 1 190 ? 5.471 -17.438 -5.773 1.00 91.38 190 ALA A C 1
ATOM 1330 O O . ALA A 1 190 ? 6.130 -17.847 -6.721 1.00 91.38 190 ALA A O 1
ATOM 1331 N N . LEU A 1 191 ? 4.134 -17.509 -5.758 1.00 93.06 191 LEU A N 1
ATOM 1332 C CA . LEU A 1 191 ? 3.351 -18.089 -6.852 1.00 93.06 191 LEU A CA 1
ATOM 1333 C C . LEU A 1 191 ? 3.523 -17.323 -8.164 1.00 93.06 191 LEU A C 1
ATOM 1335 O O . LEU A 1 191 ? 3.665 -17.952 -9.208 1.00 93.06 191 LEU A O 1
ATOM 1339 N N . VAL A 1 192 ? 3.523 -15.987 -8.131 1.00 89.69 192 VAL A N 1
ATOM 1340 C CA . VAL A 1 192 ? 3.735 -15.190 -9.348 1.00 89.69 192 VAL A CA 1
ATOM 1341 C C . VAL A 1 192 ? 5.156 -15.367 -9.880 1.00 89.69 192 VAL A C 1
ATOM 1343 O O . VAL A 1 192 ? 5.320 -15.485 -11.090 1.00 89.69 192 VAL A O 1
ATOM 1346 N N . LEU A 1 193 ? 6.168 -15.429 -9.010 1.00 88.00 193 LEU A N 1
ATOM 1347 C CA . LEU A 1 193 ? 7.553 -15.664 -9.428 1.00 88.00 193 LEU A CA 1
ATOM 1348 C C . LEU A 1 193 ? 7.739 -17.063 -10.031 1.00 88.00 193 LEU A C 1
ATOM 1350 O O . LEU A 1 193 ? 8.267 -17.169 -11.131 1.00 88.00 193 LEU A O 1
ATOM 1354 N N . LEU A 1 194 ? 7.222 -18.109 -9.377 1.00 91.00 194 LEU A N 1
ATOM 1355 C CA . LEU A 1 194 ? 7.263 -19.487 -9.886 1.00 91.00 194 LEU A CA 1
ATOM 1356 C C . LEU A 1 194 ? 6.517 -19.630 -11.218 1.00 91.00 194 LEU A C 1
ATOM 1358 O O . LEU A 1 194 ? 6.999 -20.275 -12.145 1.00 91.00 194 LEU A O 1
ATOM 1362 N N . ALA A 1 195 ? 5.337 -19.015 -11.339 1.00 90.06 195 ALA A N 1
ATOM 1363 C CA . ALA A 1 195 ? 4.605 -18.985 -12.602 1.00 90.06 195 ALA A CA 1
ATOM 1364 C C . ALA A 1 195 ? 5.383 -18.211 -13.677 1.00 90.06 195 ALA A C 1
ATOM 1366 O O . ALA A 1 195 ? 5.415 -18.626 -14.831 1.00 90.06 195 ALA A O 1
ATOM 1367 N N . GLY A 1 196 ? 6.034 -17.115 -13.293 1.00 88.56 196 GLY A N 1
ATOM 1368 C CA . GLY A 1 196 ? 6.952 -16.340 -14.118 1.00 88.56 196 GLY A CA 1
ATOM 1369 C C . GLY A 1 196 ? 8.087 -17.170 -14.707 1.00 88.56 196 GLY A C 1
ATOM 1370 O O . GLY A 1 196 ? 8.312 -17.160 -15.916 1.00 88.56 196 GLY A O 1
ATOM 1371 N N . GLU A 1 197 ? 8.768 -17.924 -13.852 1.00 90.06 197 GLU A N 1
ATOM 1372 C CA . GLU A 1 197 ? 9.858 -18.823 -14.221 1.00 90.06 197 GLU A CA 1
ATOM 1373 C C . GLU A 1 197 ? 9.371 -19.927 -15.170 1.00 90.06 197 GLU A C 1
ATOM 1375 O O . GLU A 1 197 ? 9.901 -20.080 -16.270 1.00 90.06 197 GLU A O 1
ATOM 1380 N N . HIS A 1 198 ? 8.303 -20.645 -14.805 1.00 93.19 198 HIS A N 1
ATOM 1381 C CA . HIS A 1 198 ? 7.824 -21.796 -15.577 1.00 93.19 198 HIS A CA 1
ATOM 1382 C C . HIS A 1 198 ? 7.124 -21.440 -16.892 1.00 93.19 198 HIS A C 1
ATOM 1384 O O . HIS A 1 198 ? 7.237 -22.189 -17.860 1.00 93.19 198 HIS A O 1
ATOM 1390 N N . LEU A 1 199 ? 6.361 -20.345 -16.930 1.00 91.81 199 LEU A N 1
ATOM 1391 C CA . LEU A 1 199 ? 5.546 -19.986 -18.097 1.00 91.81 199 LEU A CA 1
ATOM 1392 C C . LEU A 1 199 ? 6.257 -19.010 -19.031 1.00 91.81 199 LEU A C 1
ATOM 1394 O O . LEU A 1 199 ? 5.999 -19.018 -20.233 1.00 91.81 199 LEU A O 1
ATOM 1398 N N . PHE A 1 200 ? 7.120 -18.153 -18.483 1.00 86.69 200 PHE A N 1
ATOM 1399 C CA . PHE A 1 200 ? 7.699 -17.025 -19.211 1.00 86.69 200 PHE A CA 1
ATOM 1400 C C . PHE A 1 200 ? 9.231 -16.979 -19.150 1.00 86.69 200 PHE A C 1
ATOM 1402 O O . PHE A 1 200 ? 9.820 -16.078 -19.747 1.00 86.69 200 PHE A O 1
ATOM 1409 N N . GLY A 1 201 ? 9.881 -17.924 -18.459 1.00 86.06 201 GLY A N 1
ATOM 1410 C CA . GLY A 1 201 ? 11.339 -18.000 -18.367 1.00 86.06 201 GLY A CA 1
ATOM 1411 C C . GLY A 1 201 ? 11.970 -16.837 -17.601 1.00 86.06 201 GLY A C 1
ATOM 1412 O O . GLY A 1 201 ? 13.087 -16.435 -17.923 1.00 86.06 201 GLY A O 1
ATOM 1413 N N . TRP A 1 202 ? 11.261 -16.244 -16.631 1.00 81.31 202 TRP A N 1
ATOM 1414 C CA . TRP A 1 202 ? 11.856 -15.219 -15.769 1.00 81.31 202 TRP A CA 1
ATOM 1415 C C . TRP A 1 202 ? 12.971 -15.857 -14.934 1.00 81.31 202 TRP A C 1
ATOM 1417 O O . TRP A 1 202 ? 12.724 -16.828 -14.227 1.00 81.31 202 TRP A O 1
ATOM 1427 N N . MET A 1 203 ? 14.190 -15.322 -15.008 1.00 66.75 203 MET A N 1
ATOM 1428 C CA . MET A 1 203 ? 15.267 -15.749 -14.114 1.00 66.75 203 MET A CA 1
ATOM 1429 C C . MET A 1 203 ? 15.081 -15.030 -12.781 1.00 66.75 203 MET A C 1
ATOM 1431 O O . MET A 1 203 ? 15.183 -13.809 -12.760 1.00 66.75 203 MET A O 1
ATOM 1435 N N . ALA A 1 204 ? 14.738 -15.758 -11.719 1.00 58.03 204 ALA A N 1
ATOM 1436 C CA . ALA A 1 204 ? 14.653 -15.227 -10.357 1.00 58.03 204 ALA A CA 1
ATOM 1437 C C . ALA A 1 204 ? 16.039 -15.061 -9.714 1.00 58.03 204 ALA A C 1
ATOM 1439 O O . ALA A 1 204 ? 16.949 -15.856 -10.045 1.00 58.03 204 ALA A O 1
#

Solvent-accessible surface area (backbone atoms only — not comparable to full-atom values): 10524 Å² total; per-residue (Å²): 116,76,77,65,57,66,57,65,74,43,51,69,36,53,52,29,18,50,29,15,39,52,21,11,50,47,30,43,53,47,39,51,46,58,65,71,68,58,61,92,66,52,73,66,58,57,52,40,33,49,51,19,17,53,28,11,44,51,12,23,74,27,24,80,79,39,36,69,61,14,17,54,28,15,42,50,16,26,52,36,46,53,56,52,43,69,40,96,83,47,80,84,67,68,76,42,40,55,36,12,49,52,18,17,52,53,27,57,66,65,58,83,64,78,89,59,83,85,69,62,68,66,42,50,51,49,14,50,51,24,50,53,51,38,57,57,57,49,54,61,59,56,57,43,51,79,61,42,57,71,68,58,38,52,49,52,51,49,54,52,50,53,47,50,55,49,32,58,50,26,47,67,77,41,21,67,59,13,54,54,42,38,60,49,49,54,50,52,50,52,50,52,50,52,48,33,31,76,76,69,65,45,69,128